Protein AF-A0A4U0W0D1-F1 (afdb_monomer)

InterPro domains:
  IPR000640 Elongation factor EFG, domain V-like [PF00679] (189-229)
  IPR000640 Elongation factor EFG, domain V-like [SM00838] (107-232)
  IPR035647 EF-G domain III/V-like [SSF54980] (189-230)
  IPR035649 EFG, domain V [cd03713] (110-230)

pLDDT: mean 79.55, std 16.15, range [37.47, 96.56]

Structure (mmCIF, N/CA/C/O backbone):
data_AF-A0A4U0W0D1-F1
#
_entry.id   AF-A0A4U0W0D1-F1
#
loop_
_atom_site.group_PDB
_atom_site.id
_atom_site.type_symbol
_atom_site.label_atom_id
_atom_site.label_alt_id
_atom_site.label_comp_id
_atom_site.label_asym_id
_atom_site.label_entity_id
_atom_site.label_seq_id
_atom_site.pdbx_PDB_ins_code
_atom_site.Cartn_x
_atom_site.Cartn_y
_atom_site.Cartn_z
_atom_site.occupancy
_atom_site.B_iso_or_equiv
_atom_site.auth_seq_id
_atom_site.auth_comp_id
_atom_site.auth_asym_id
_atom_site.auth_atom_id
_atom_site.pdbx_PDB_model_num
ATOM 1 N N . MET A 1 1 ? 12.055 -11.686 -11.853 1.00 77.81 1 MET A N 1
ATOM 2 C CA . MET A 1 1 ? 12.403 -10.806 -10.719 1.00 77.81 1 MET A CA 1
ATOM 3 C C . MET A 1 1 ? 11.128 -10.391 -9.998 1.00 77.81 1 MET A C 1
ATOM 5 O O . MET A 1 1 ? 10.131 -10.130 -10.665 1.00 77.81 1 MET A O 1
ATOM 9 N N . ILE A 1 2 ? 11.139 -10.389 -8.664 1.00 79.00 2 ILE A N 1
ATOM 10 C CA . ILE A 1 2 ? 10.037 -9.850 -7.851 1.00 79.00 2 ILE A CA 1
ATOM 11 C C . ILE A 1 2 ? 10.353 -8.372 -7.602 1.00 79.00 2 ILE A C 1
ATOM 13 O O . ILE A 1 2 ? 11.475 -8.039 -7.224 1.00 79.00 2 ILE A O 1
ATOM 17 N N . LEU A 1 3 ? 9.395 -7.505 -7.898 1.00 78.12 3 LEU A N 1
ATOM 18 C CA . LEU A 1 3 ? 9.445 -6.061 -7.684 1.00 78.12 3 LEU A CA 1
ATOM 19 C C . LEU A 1 3 ? 8.676 -5.707 -6.395 1.00 78.12 3 LEU A C 1
ATOM 21 O O . LEU A 1 3 ?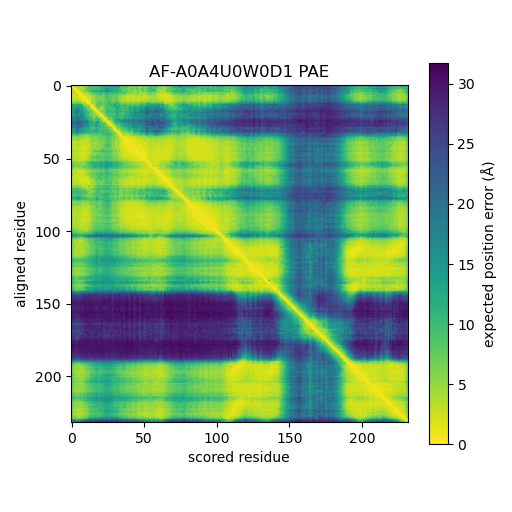 8.102 -6.585 -5.749 1.00 78.12 3 LEU A O 1
ATOM 25 N N . SER A 1 4 ? 8.661 -4.426 -6.011 1.00 81.25 4 SER A N 1
ATOM 26 C CA . SER A 1 4 ? 7.812 -3.956 -4.907 1.00 81.25 4 SER A CA 1
ATOM 27 C C . SER A 1 4 ? 6.328 -4.234 -5.180 1.00 81.25 4 SER A C 1
ATOM 29 O O . SER A 1 4 ? 5.931 -4.447 -6.329 1.00 81.25 4 SER A O 1
ATOM 31 N N . ASP A 1 5 ? 5.506 -4.226 -4.128 1.00 81.19 5 ASP A N 1
ATOM 32 C CA . ASP A 1 5 ? 4.036 -4.245 -4.243 1.00 81.19 5 ASP A CA 1
ATOM 33 C C . ASP A 1 5 ? 3.493 -5.487 -4.974 1.00 81.19 5 ASP A C 1
ATOM 35 O O . ASP A 1 5 ? 2.558 -5.436 -5.773 1.00 81.19 5 ASP A O 1
ATOM 39 N N . SER A 1 6 ? 4.140 -6.633 -4.728 1.00 83.88 6 SER A N 1
ATOM 40 C CA . SER A 1 6 ? 3.828 -7.931 -5.348 1.00 83.88 6 SER A CA 1
ATOM 41 C C . SER A 1 6 ? 3.883 -7.937 -6.881 1.00 83.88 6 SER A C 1
ATOM 43 O O . SER A 1 6 ? 3.308 -8.815 -7.525 1.00 83.88 6 SER A O 1
ATOM 45 N N . ASN A 1 7 ? 4.588 -6.981 -7.487 1.00 87.75 7 ASN A N 1
ATOM 46 C CA . ASN A 1 7 ? 4.766 -6.929 -8.930 1.00 87.75 7 ASN A CA 1
ATOM 47 C C . ASN A 1 7 ? 5.816 -7.959 -9.385 1.00 87.75 7 ASN A C 1
ATOM 49 O O . ASN A 1 7 ? 6.798 -8.244 -8.692 1.00 87.75 7 ASN A O 1
ATOM 53 N N . ARG A 1 8 ? 5.640 -8.521 -10.581 1.00 90.25 8 ARG A N 1
ATOM 54 C CA . ARG A 1 8 ? 6.553 -9.508 -11.169 1.00 90.25 8 ARG A CA 1
ATOM 55 C C . ARG A 1 8 ? 7.036 -9.032 -12.530 1.00 90.25 8 ARG A C 1
ATOM 57 O O . ARG A 1 8 ? 6.236 -8.762 -13.416 1.00 90.25 8 ARG A O 1
ATOM 64 N N . LEU A 1 9 ? 8.354 -9.013 -12.705 1.00 89.00 9 LEU A N 1
ATOM 65 C CA . LEU A 1 9 ? 9.003 -8.743 -13.984 1.00 89.00 9 LEU A CA 1
ATOM 66 C C . LEU A 1 9 ? 9.657 -10.016 -14.513 1.00 89.00 9 LEU A C 1
ATOM 68 O O . LEU A 1 9 ? 10.514 -10.608 -13.845 1.00 89.00 9 LEU A O 1
ATOM 72 N N . THR A 1 10 ? 9.280 -10.424 -15.716 1.00 88.56 10 THR A N 1
ATOM 73 C CA . THR A 1 10 ? 9.987 -11.445 -16.487 1.00 88.56 10 THR A CA 1
ATOM 74 C C . THR A 1 10 ? 10.637 -10.779 -17.693 1.00 88.56 10 THR A C 1
ATOM 76 O O . THR A 1 10 ? 10.030 -9.940 -18.358 1.00 88.56 10 THR A O 1
ATOM 79 N N . VAL A 1 11 ? 11.907 -11.098 -17.930 1.00 85.44 11 VAL A N 1
ATOM 80 C CA . VAL A 1 11 ? 12.632 -10.640 -19.115 1.00 85.44 11 VAL A CA 1
ATOM 81 C C . VAL A 1 11 ? 12.913 -11.874 -19.951 1.00 85.44 11 VAL A C 1
ATOM 83 O O . VAL A 1 11 ? 13.571 -12.800 -19.481 1.00 85.44 11 VAL A O 1
ATOM 86 N N . HIS A 1 12 ? 12.366 -11.901 -21.158 1.00 83.75 12 HIS A N 1
ATOM 87 C CA . HIS A 1 12 ? 12.581 -12.960 -22.128 1.00 83.75 12 HIS A CA 1
ATOM 88 C C . HIS A 1 12 ? 13.621 -12.493 -23.141 1.00 83.75 12 HIS A C 1
ATOM 90 O O . HIS A 1 12 ? 13.429 -11.477 -23.803 1.00 83.75 12 HIS A O 1
ATOM 96 N N . HIS A 1 13 ? 14.707 -13.251 -23.268 1.00 78.31 13 HIS A N 1
ATOM 97 C CA . HIS A 1 13 ? 15.729 -13.053 -24.291 1.00 78.31 13 HIS A CA 1
ATOM 98 C C . HIS A 1 13 ? 15.912 -14.374 -25.063 1.00 78.31 13 HIS A C 1
ATOM 100 O O . HIS A 1 13 ? 16.577 -15.285 -24.577 1.00 78.31 13 HIS A O 1
ATOM 106 N N . PRO A 1 14 ? 15.296 -14.544 -26.245 1.00 69.69 14 PRO A N 1
ATOM 107 C CA . PRO A 1 14 ? 15.344 -15.817 -26.976 1.00 69.69 14 PRO A CA 1
ATOM 108 C C . PRO A 1 14 ? 16.744 -16.175 -27.503 1.00 69.69 14 PRO A C 1
ATOM 110 O O . PRO A 1 14 ? 16.985 -17.312 -27.892 1.00 69.69 14 PRO A O 1
ATOM 113 N N . THR A 1 15 ? 17.663 -15.212 -27.520 1.00 66.50 15 THR A N 1
ATOM 114 C CA . THR A 1 15 ? 18.969 -15.298 -28.188 1.00 66.50 15 THR A CA 1
ATOM 115 C C . THR A 1 15 ? 20.163 -15.322 -27.227 1.00 66.50 15 THR A C 1
ATOM 117 O O . THR A 1 15 ? 21.283 -15.608 -27.658 1.00 66.50 15 THR A O 1
ATOM 120 N N . LEU A 1 16 ? 19.949 -15.057 -25.932 1.00 65.81 16 LEU A N 1
ATOM 121 C CA . LEU A 1 16 ? 21.003 -15.014 -24.911 1.00 65.81 16 LEU A CA 1
ATOM 122 C C . LEU A 1 16 ? 20.864 -16.171 -23.914 1.00 65.81 16 LEU A C 1
ATOM 124 O O . LEU A 1 16 ? 19.763 -16.491 -23.471 1.00 65.81 16 LEU A O 1
ATOM 128 N N . ASP A 1 17 ? 21.992 -16.756 -23.521 1.00 63.31 17 ASP A N 1
ATOM 129 C CA . ASP A 1 17 ? 22.082 -17.705 -22.410 1.00 63.31 17 ASP A CA 1
ATOM 130 C C . ASP A 1 17 ? 22.025 -16.963 -21.056 1.00 63.31 17 ASP A C 1
ATOM 132 O O . ASP A 1 17 ? 22.231 -15.751 -20.971 1.00 63.31 17 ASP A O 1
ATOM 136 N N . SER A 1 18 ? 21.802 -17.706 -19.974 1.00 62.00 18 SER A N 1
ATOM 137 C CA . SER A 1 18 ? 21.827 -17.289 -18.565 1.00 62.00 18 SER A CA 1
ATOM 138 C C . SER A 1 18 ? 23.049 -16.447 -18.148 1.00 62.00 18 SER A C 1
ATOM 140 O O . SER A 1 18 ? 22.968 -15.687 -17.184 1.00 62.00 18 SER A O 1
ATOM 142 N N . LEU A 1 19 ? 24.161 -16.543 -18.887 1.00 58.38 19 LEU A N 1
ATOM 143 C CA . LEU A 1 19 ? 25.406 -15.793 -18.675 1.00 58.38 19 LEU A CA 1
ATOM 144 C C . LEU A 1 19 ? 25.570 -14.563 -19.593 1.00 58.38 19 LEU A C 1
ATOM 146 O O . LEU A 1 19 ? 26.576 -13.864 -19.497 1.00 58.38 19 LEU A O 1
ATOM 150 N N . GLY A 1 20 ? 24.603 -14.273 -20.470 1.00 59.06 20 GLY A N 1
ATOM 151 C CA . GLY A 1 20 ? 24.658 -13.142 -21.407 1.00 59.06 20 GLY A CA 1
ATOM 152 C C . GLY A 1 20 ? 25.441 -13.417 -22.690 1.00 59.06 20 GLY A C 1
ATOM 153 O O . GLY A 1 20 ? 25.728 -12.485 -23.439 1.00 59.06 20 GLY A O 1
ATOM 154 N N . ASN A 1 21 ? 25.773 -14.680 -22.957 1.00 62.88 21 ASN A N 1
ATOM 155 C CA . ASN A 1 21 ? 26.418 -15.097 -24.197 1.00 62.88 21 ASN A CA 1
ATOM 156 C C . ASN A 1 21 ? 25.371 -15.418 -25.266 1.00 62.88 21 ASN A C 1
ATOM 158 O O . ASN A 1 21 ? 24.309 -15.959 -24.960 1.00 62.88 21 ASN A O 1
ATOM 162 N N . ALA A 1 22 ? 25.688 -15.110 -26.521 1.00 61.62 22 ALA A N 1
ATOM 163 C CA . ALA A 1 22 ? 24.870 -15.494 -27.661 1.00 61.62 22 ALA A CA 1
ATOM 164 C C . ALA A 1 22 ? 24.784 -17.027 -27.763 1.00 61.62 22 ALA A C 1
ATOM 166 O O . ALA A 1 22 ? 25.810 -17.709 -27.775 1.00 61.62 22 ALA A O 1
ATOM 167 N N . MET A 1 23 ? 23.568 -17.570 -27.848 1.00 56.97 23 MET A N 1
ATOM 168 C CA . MET A 1 23 ? 23.349 -19.019 -27.985 1.00 56.97 23 MET A CA 1
ATOM 169 C C . 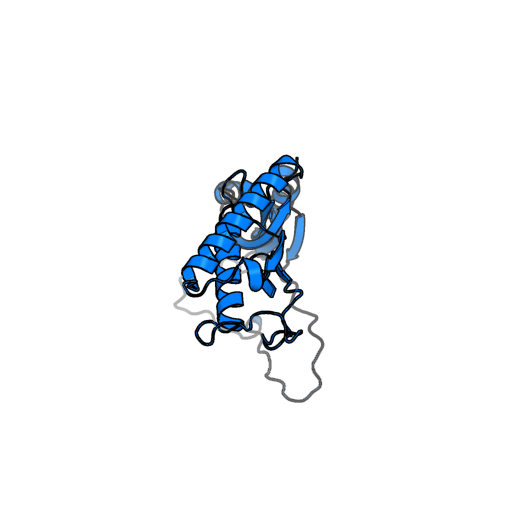MET A 1 23 ? 23.682 -19.540 -29.391 1.00 56.97 23 MET A C 1
ATOM 171 O O . MET A 1 23 ? 23.828 -20.744 -29.582 1.00 56.97 23 MET A O 1
ATOM 175 N N . SER A 1 24 ? 23.793 -18.651 -30.384 1.00 56.16 24 SER A N 1
ATOM 176 C CA . SER A 1 24 ? 24.152 -18.978 -31.767 1.00 56.16 24 SER A CA 1
ATOM 177 C C . SER A 1 24 ? 25.313 -18.101 -32.261 1.00 56.16 24 SER A C 1
ATOM 179 O O . SER A 1 24 ? 25.354 -16.910 -31.951 1.00 56.16 24 SER A O 1
ATOM 181 N N . PRO A 1 25 ? 26.250 -18.649 -33.057 1.00 57.34 25 PRO A N 1
ATOM 182 C CA . PRO A 1 25 ? 27.424 -17.918 -33.545 1.00 57.34 25 PRO A CA 1
ATOM 183 C C . PRO A 1 25 ? 27.098 -16.811 -34.566 1.00 57.34 25 PRO A C 1
ATOM 185 O O . PRO A 1 25 ? 27.960 -15.989 -34.857 1.00 57.34 25 PRO A O 1
ATOM 188 N N . GLU A 1 26 ? 25.871 -16.773 -35.097 1.00 53.44 26 GLU A N 1
ATOM 189 C CA . GLU A 1 26 ? 25.405 -15.769 -36.070 1.00 53.44 26 GLU A CA 1
ATOM 190 C C . GLU A 1 26 ? 24.740 -14.542 -35.423 1.00 53.44 26 GLU A C 1
ATOM 192 O O . GLU A 1 26 ? 24.464 -13.553 -36.099 1.00 53.44 26 GLU A O 1
ATOM 197 N N . THR A 1 27 ? 24.486 -14.578 -34.112 1.00 58.53 27 THR A N 1
ATOM 198 C CA . THR A 1 27 ? 23.856 -13.464 -33.387 1.00 58.53 27 THR A CA 1
ATOM 199 C C . THR A 1 27 ? 24.909 -12.556 -32.751 1.00 58.53 27 THR A C 1
ATOM 201 O O . THR A 1 27 ? 25.866 -13.066 -32.160 1.00 58.53 27 THR A O 1
ATOM 204 N N . PRO A 1 28 ? 24.759 -11.220 -32.838 1.00 58.72 28 PRO A N 1
ATOM 205 C CA . PRO A 1 28 ? 25.740 -10.292 -32.295 1.00 58.72 28 PRO A CA 1
ATOM 206 C C . PRO A 1 28 ? 25.860 -10.479 -30.781 1.00 58.72 28 PRO A C 1
ATOM 208 O O . PRO A 1 28 ? 24.884 -10.372 -30.038 1.00 58.72 28 PRO A O 1
ATOM 211 N N . SER A 1 29 ? 27.076 -10.765 -30.318 1.00 59.94 29 SER A N 1
ATOM 212 C CA . SER A 1 29 ? 27.401 -10.770 -28.895 1.00 59.94 29 SER A CA 1
ATOM 213 C C . SER A 1 29 ? 27.172 -9.380 -28.303 1.00 59.94 29 SER A C 1
ATOM 215 O O . SER A 1 29 ? 27.474 -8.379 -28.958 1.00 59.94 29 SER A O 1
ATOM 217 N N . LEU A 1 30 ? 26.708 -9.317 -27.051 1.00 62.53 30 LEU A N 1
ATOM 218 C CA . LEU A 1 30 ? 26.605 -8.058 -26.316 1.00 62.53 30 LEU A CA 1
ATOM 219 C C . LEU A 1 30 ? 27.934 -7.279 -26.395 1.00 62.53 30 LEU A C 1
ATOM 221 O O . LEU A 1 30 ? 29.004 -7.879 -26.237 1.00 62.53 30 LEU A O 1
ATOM 225 N N . PRO A 1 31 ? 27.903 -5.957 -26.642 1.00 65.06 31 PRO A N 1
ATOM 226 C CA . PRO A 1 31 ? 29.120 -5.160 -26.658 1.00 65.06 31 PRO A CA 1
ATOM 227 C C . PRO A 1 31 ? 29.802 -5.220 -25.285 1.00 65.06 31 PRO A C 1
ATOM 229 O O . PRO A 1 31 ? 29.140 -5.194 -24.250 1.00 65.06 31 PRO A O 1
ATOM 232 N N . GLN A 1 32 ? 31.140 -5.260 -25.261 1.00 63.81 32 GLN A N 1
ATOM 233 C CA . GLN A 1 32 ? 31.933 -5.408 -24.025 1.00 63.81 32 GLN A CA 1
ATOM 234 C C . GLN A 1 32 ? 31.667 -4.306 -22.980 1.00 63.81 32 GLN A C 1
ATOM 236 O O . GLN A 1 32 ? 31.956 -4.479 -21.798 1.00 63.81 32 GLN A O 1
ATOM 241 N N . THR A 1 33 ? 31.101 -3.176 -23.408 1.00 65.62 33 THR A N 1
ATOM 242 C CA . THR A 1 33 ? 30.708 -2.046 -22.559 1.00 65.62 33 THR A CA 1
ATOM 243 C C . THR A 1 33 ? 29.415 -2.285 -21.779 1.00 65.62 33 THR A C 1
ATOM 245 O O . THR A 1 33 ? 29.164 -1.583 -20.800 1.00 65.62 33 THR A O 1
ATOM 248 N N . LEU A 1 34 ? 28.581 -3.245 -22.190 1.00 72.69 34 LEU A N 1
ATOM 249 C CA . LEU A 1 34 ? 27.207 -3.377 -21.721 1.00 72.69 34 LEU A CA 1
ATOM 250 C C . LEU A 1 34 ? 26.919 -4.831 -21.326 1.00 72.69 34 LEU A C 1
ATOM 252 O O . LEU A 1 34 ? 26.483 -5.663 -22.115 1.00 72.69 34 LEU A O 1
ATOM 256 N N . GLN A 1 35 ? 27.207 -5.130 -20.061 1.00 79.62 35 GLN A N 1
ATOM 257 C CA . GLN A 1 35 ? 27.025 -6.459 -19.480 1.00 79.62 35 GLN A CA 1
ATOM 258 C C . GLN A 1 35 ? 25.543 -6.754 -19.197 1.00 79.62 35 GLN A C 1
ATOM 260 O O . GLN A 1 35 ? 24.775 -5.853 -18.844 1.00 79.62 35 GLN A O 1
ATOM 265 N N . LEU A 1 36 ? 25.153 -8.033 -19.253 1.00 79.12 36 LEU A N 1
ATOM 266 C CA . LEU A 1 36 ? 23.782 -8.482 -18.970 1.00 79.12 36 LEU A CA 1
ATOM 267 C C . LEU A 1 36 ? 23.223 -7.977 -17.619 1.00 79.12 36 LEU A C 1
ATOM 269 O O . LEU A 1 36 ? 22.087 -7.501 -17.598 1.00 79.12 36 LEU A O 1
ATOM 273 N N . PRO A 1 37 ? 23.976 -7.974 -16.500 1.00 83.94 37 PRO A N 1
ATOM 274 C CA . PRO A 1 37 ? 23.459 -7.459 -15.231 1.00 83.94 37 PRO A CA 1
ATOM 275 C C . PRO A 1 37 ? 23.091 -5.971 -15.289 1.00 83.94 37 PRO A C 1
ATOM 277 O O . PRO A 1 37 ? 22.108 -5.552 -14.680 1.00 83.94 37 PRO A O 1
ATOM 280 N N . ALA A 1 38 ? 23.843 -5.175 -16.057 1.00 86.50 38 ALA A N 1
ATOM 281 C CA . ALA A 1 38 ? 23.572 -3.752 -16.232 1.00 86.50 38 ALA A CA 1
ATOM 282 C C . ALA A 1 38 ? 22.309 -3.514 -17.077 1.00 86.50 38 ALA A C 1
ATOM 284 O O . ALA A 1 38 ? 21.535 -2.606 -16.771 1.00 86.50 38 ALA A O 1
ATOM 285 N N . ILE A 1 39 ? 22.064 -4.357 -18.090 1.00 86.94 39 ILE A N 1
ATOM 286 C CA . ILE A 1 39 ? 20.810 -4.360 -18.860 1.00 86.94 39 ILE A CA 1
ATOM 287 C C . ILE A 1 39 ? 19.632 -4.654 -17.944 1.00 86.94 39 ILE A C 1
ATOM 289 O O . ILE A 1 39 ? 18.675 -3.884 -17.901 1.00 86.94 39 ILE A O 1
ATOM 293 N N . LEU A 1 40 ? 19.704 -5.7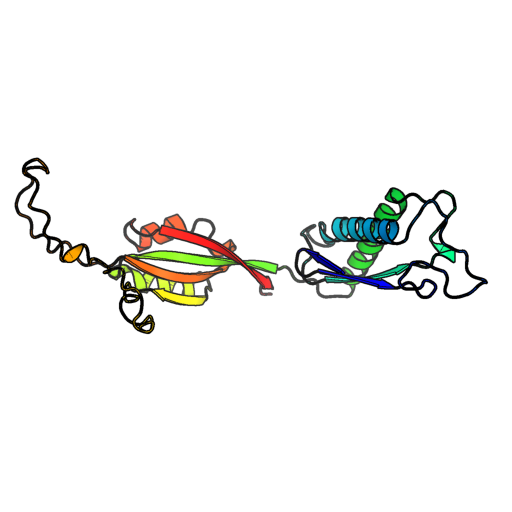57 -17.200 1.00 88.00 40 LEU A N 1
ATOM 294 C CA . LEU A 1 40 ? 18.605 -6.193 -16.347 1.00 88.00 40 LEU A CA 1
ATOM 295 C C . LEU A 1 40 ? 18.280 -5.140 -15.284 1.00 88.00 40 LEU A C 1
ATOM 297 O O . LEU A 1 40 ? 17.110 -4.815 -15.101 1.00 88.00 40 LEU A O 1
ATOM 301 N N . ALA A 1 41 ? 19.296 -4.540 -14.657 1.00 90.25 41 ALA A N 1
ATOM 302 C CA . ALA A 1 41 ? 19.105 -3.446 -13.707 1.00 90.25 41 ALA A CA 1
ATOM 303 C C . ALA A 1 41 ? 18.475 -2.202 -14.362 1.00 90.25 41 ALA A C 1
ATOM 305 O O . ALA A 1 41 ? 17.583 -1.578 -13.785 1.00 90.25 41 ALA A O 1
ATOM 306 N N . ALA A 1 42 ? 18.893 -1.84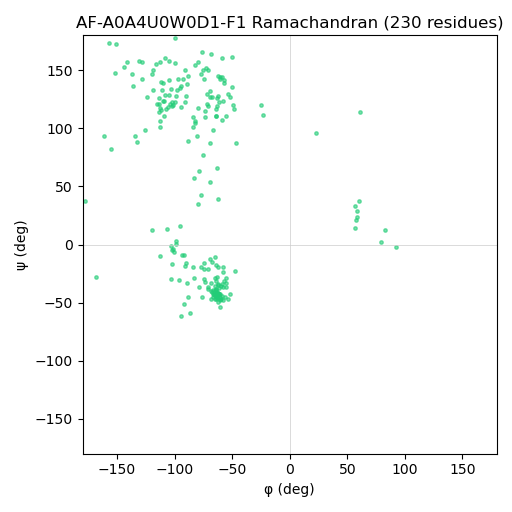5 -15.581 1.00 91.19 42 ALA A N 1
ATOM 307 C CA . ALA A 1 42 ? 18.306 -0.731 -16.323 1.00 91.19 42 ALA A CA 1
ATOM 308 C C . ALA A 1 42 ? 16.828 -0.980 -16.667 1.00 91.19 42 ALA A C 1
ATOM 310 O O . ALA A 1 42 ? 15.992 -0.112 -16.409 1.00 91.19 42 ALA A O 1
ATOM 311 N N . LEU A 1 43 ? 16.493 -2.169 -17.180 1.00 90.88 43 LEU A N 1
ATOM 312 C CA . LEU A 1 43 ? 15.115 -2.576 -17.476 1.00 90.88 43 LEU A CA 1
ATOM 313 C C . LEU A 1 43 ? 14.254 -2.609 -16.209 1.00 90.88 43 LEU A C 1
ATOM 315 O O . LEU A 1 43 ? 13.127 -2.117 -16.217 1.00 90.88 43 LEU A O 1
ATOM 319 N N . GLN A 1 44 ? 14.797 -3.134 -15.108 1.00 91.94 44 GLN A N 1
ATOM 320 C CA . GLN A 1 44 ? 14.128 -3.176 -13.810 1.00 91.94 44 GLN A CA 1
ATOM 321 C C . GLN A 1 44 ? 13.778 -1.766 -13.317 1.00 91.94 44 GLN A C 1
ATOM 323 O O . GLN A 1 44 ? 12.638 -1.518 -12.925 1.00 91.94 44 GLN A O 1
ATOM 328 N N . ASN A 1 45 ? 14.729 -0.832 -13.384 1.00 93.19 45 ASN A N 1
ATOM 329 C CA . ASN A 1 45 ? 14.514 0.558 -12.980 1.00 93.19 45 ASN A CA 1
ATOM 330 C C . ASN A 1 45 ? 13.487 1.265 -13.878 1.00 93.19 45 ASN A C 1
ATOM 332 O O . ASN A 1 45 ? 12.642 2.009 -13.378 1.00 93.19 45 ASN A O 1
ATOM 336 N N . GLY A 1 46 ? 13.523 1.005 -15.189 1.00 92.69 46 GLY A N 1
ATOM 337 C CA . GLY A 1 46 ? 12.542 1.526 -16.142 1.00 92.69 46 GLY A CA 1
ATOM 338 C C . GLY A 1 46 ? 11.125 1.016 -15.867 1.00 92.69 46 GLY A C 1
ATOM 339 O O . GLY A 1 46 ? 10.180 1.807 -15.810 1.00 92.69 46 GLY A O 1
ATOM 340 N N . ALA A 1 47 ? 10.982 -0.289 -15.620 1.00 92.19 47 ALA A N 1
ATOM 341 C CA . ALA A 1 47 ? 9.709 -0.915 -15.272 1.00 92.19 47 ALA A CA 1
ATOM 342 C C . ALA A 1 47 ? 9.154 -0.392 -13.937 1.00 92.19 47 ALA A C 1
ATOM 344 O O . ALA A 1 47 ? 7.979 -0.036 -13.865 1.00 92.19 47 ALA A O 1
ATOM 345 N N . LEU A 1 48 ? 9.993 -0.257 -12.903 1.00 92.38 48 LEU A N 1
ATOM 346 C CA . LEU A 1 48 ? 9.594 0.308 -11.608 1.00 92.38 48 LEU A CA 1
ATOM 347 C C . LEU A 1 48 ? 9.103 1.755 -11.768 1.00 92.38 48 LEU A C 1
ATOM 349 O O . LEU A 1 48 ? 8.034 2.112 -11.274 1.00 92.38 48 LEU A O 1
ATOM 353 N N . ALA A 1 49 ? 9.824 2.577 -12.537 1.00 92.06 49 ALA A N 1
ATOM 354 C CA . ALA A 1 49 ? 9.427 3.957 -12.811 1.00 92.06 49 ALA A CA 1
ATOM 355 C C . ALA A 1 49 ? 8.095 4.072 -13.577 1.00 92.06 49 ALA A C 1
ATOM 357 O O . ALA A 1 49 ? 7.399 5.084 -13.446 1.00 92.06 49 ALA A O 1
ATOM 358 N N . ALA A 1 50 ? 7.741 3.070 -14.386 1.00 92.00 50 ALA A N 1
ATOM 359 C CA . ALA A 1 50 ? 6.438 2.992 -15.039 1.00 92.00 50 ALA A CA 1
ATOM 360 C C . ALA A 1 50 ? 5.336 2.559 -14.059 1.00 92.00 50 ALA A C 1
ATOM 362 O O . ALA A 1 50 ? 4.290 3.199 -14.007 1.00 92.00 50 ALA A O 1
ATOM 363 N N . LEU A 1 51 ? 5.591 1.537 -13.238 1.00 91.38 51 LEU A N 1
ATOM 364 C CA . LEU A 1 51 ? 4.640 1.011 -12.251 1.00 91.38 51 LEU A CA 1
ATOM 365 C C . LEU A 1 51 ? 4.292 2.003 -11.139 1.00 91.38 51 LEU A C 1
ATOM 367 O O . LEU A 1 51 ? 3.176 1.979 -10.628 1.00 91.38 51 LEU A O 1
ATOM 371 N N . ALA A 1 52 ? 5.207 2.915 -10.807 1.00 91.69 52 ALA A N 1
ATOM 372 C CA . ALA A 1 52 ? 4.957 3.976 -9.835 1.00 91.69 52 ALA A CA 1
ATOM 373 C C . ALA A 1 52 ? 3.836 4.949 -10.258 1.00 91.69 52 ALA A C 1
ATOM 375 O O . ALA A 1 52 ? 3.313 5.671 -9.413 1.00 91.69 52 ALA A O 1
ATOM 376 N N . ARG A 1 53 ? 3.483 5.010 -11.553 1.00 89.31 53 ARG A N 1
ATOM 377 C CA . ARG A 1 53 ? 2.437 5.896 -12.090 1.00 89.31 53 ARG A CA 1
ATOM 378 C C . ARG A 1 53 ? 1.522 5.138 -13.051 1.00 89.31 53 ARG A C 1
ATOM 380 O O . ARG A 1 53 ? 1.790 5.078 -14.250 1.00 89.31 53 ARG A O 1
ATOM 387 N N . GLY A 1 54 ? 0.421 4.607 -12.526 1.00 86.06 54 GLY A N 1
ATOM 388 C CA . GLY A 1 54 ? -0.593 3.891 -13.299 1.00 86.06 54 GLY A CA 1
ATOM 389 C C . GLY A 1 54 ? -1.404 4.775 -14.269 1.00 86.06 54 GLY A C 1
ATOM 390 O O . GLY A 1 54 ? -1.432 5.999 -14.130 1.00 86.06 54 GLY A O 1
ATOM 391 N N . PRO A 1 55 ? -2.108 4.171 -15.246 1.00 84.44 55 PRO A N 1
ATOM 392 C CA . PRO A 1 55 ? -2.725 4.884 -16.371 1.00 84.44 55 PRO A CA 1
ATOM 393 C C . PRO A 1 55 ? -3.996 5.686 -16.035 1.00 84.44 55 PRO A C 1
ATOM 395 O O . PRO A 1 55 ? -4.255 6.687 -16.697 1.00 84.44 55 PRO A O 1
ATOM 398 N N . ARG A 1 56 ? -4.793 5.276 -15.034 1.00 81.00 56 ARG A N 1
ATOM 399 C CA . ARG A 1 56 ? -6.082 5.929 -14.708 1.00 81.00 56 ARG A CA 1
ATOM 400 C C . ARG A 1 56 ? -5.939 7.119 -13.760 1.00 81.00 56 ARG A C 1
ATOM 402 O O . ARG A 1 56 ? -6.308 8.235 -14.099 1.00 81.00 56 ARG A O 1
ATOM 409 N N . HIS A 1 57 ? -5.389 6.869 -12.573 1.00 83.75 57 HIS A N 1
ATOM 410 C CA . HIS A 1 57 ? -5.314 7.853 -11.485 1.00 83.75 57 HIS A CA 1
ATOM 411 C C . HIS A 1 57 ? -3.883 8.174 -11.061 1.00 83.75 57 HIS A C 1
ATOM 413 O O . HIS A 1 57 ? -3.668 8.774 -10.012 1.00 83.75 57 HIS A O 1
ATOM 419 N N . THR A 1 58 ? -2.881 7.763 -11.847 1.00 89.00 58 THR A N 1
ATOM 420 C CA . THR A 1 58 ? -1.454 7.920 -11.513 1.00 89.00 58 THR A CA 1
ATOM 421 C C . THR A 1 58 ? -1.032 7.293 -10.181 1.00 89.00 58 THR A C 1
ATOM 423 O O . THR A 1 58 ? 0.071 7.553 -9.710 1.00 89.00 58 THR A O 1
ATOM 426 N N . TYR A 1 59 ? -1.872 6.432 -9.601 1.00 91.31 59 TYR A N 1
ATOM 427 C CA . TYR A 1 59 ? -1.520 5.646 -8.427 1.00 91.31 59 TYR A CA 1
ATOM 428 C C . TYR A 1 59 ? -0.532 4.531 -8.781 1.00 91.31 59 TYR A C 1
ATOM 430 O O . TYR A 1 59 ? -0.540 4.056 -9.923 1.00 91.31 59 TYR A O 1
ATOM 438 N N . PRO A 1 60 ? 0.310 4.110 -7.823 1.00 91.88 60 PRO A N 1
ATOM 439 C CA . PRO A 1 60 ? 1.164 2.945 -7.994 1.00 91.88 60 PRO A CA 1
ATOM 440 C C . PRO A 1 60 ? 0.339 1.699 -8.325 1.00 91.88 60 PRO A C 1
ATOM 442 O O . PRO A 1 60 ? -0.753 1.504 -7.790 1.00 91.88 60 PRO A O 1
ATOM 445 N N . LEU A 1 61 ? 0.863 0.862 -9.214 1.00 90.62 61 LEU A N 1
ATOM 446 C CA . LEU A 1 61 ? 0.245 -0.408 -9.576 1.00 90.62 61 LEU A CA 1
ATOM 447 C C . LEU A 1 61 ? 0.731 -1.529 -8.652 1.00 90.62 61 LEU A C 1
ATOM 449 O O . LEU A 1 61 ? 1.922 -1.628 -8.354 1.00 90.62 61 LEU A O 1
ATOM 453 N N . HIS A 1 62 ? -0.197 -2.387 -8.239 1.00 90.12 62 HIS A N 1
ATOM 454 C CA . HIS A 1 62 ? 0.051 -3.543 -7.379 1.00 90.12 62 HIS A CA 1
ATOM 455 C C . HIS A 1 62 ? -0.329 -4.832 -8.123 1.00 90.12 62 HIS A C 1
ATOM 457 O O . HIS A 1 62 ? -1.236 -4.824 -8.956 1.00 90.12 62 HIS A O 1
ATOM 463 N N . SER A 1 63 ? 0.340 -5.947 -7.811 1.00 88.50 63 SER A N 1
ATOM 464 C CA . SER A 1 63 ? 0.043 -7.286 -8.361 1.00 88.50 63 SER A CA 1
ATOM 465 C C . SER A 1 63 ? 0.082 -7.379 -9.893 1.00 88.50 63 SER A C 1
ATOM 467 O O . SER A 1 63 ? -0.665 -8.148 -10.497 1.00 88.50 63 SER A O 1
ATOM 469 N N . THR A 1 64 ? 0.951 -6.614 -10.550 1.00 88.44 64 THR A N 1
ATOM 470 C CA . THR A 1 64 ? 1.088 -6.648 -12.012 1.00 88.44 64 THR A CA 1
ATOM 471 C C . THR A 1 64 ? 2.168 -7.622 -12.465 1.00 88.44 64 THR A C 1
ATOM 473 O O . THR A 1 64 ? 3.233 -7.735 -11.852 1.00 88.44 64 THR A O 1
ATOM 476 N N . GLN A 1 65 ? 1.907 -8.315 -13.574 1.00 90.50 65 GLN A N 1
ATOM 477 C CA . GLN A 1 65 ? 2.897 -9.136 -14.260 1.00 90.50 65 GLN A CA 1
ATOM 478 C C . GLN A 1 65 ? 3.323 -8.448 -15.557 1.00 90.50 65 GLN A C 1
ATOM 480 O O . GLN A 1 65 ? 2.517 -8.262 -16.465 1.00 90.50 65 GLN A O 1
ATOM 485 N N . ILE A 1 66 ? 4.601 -8.087 -15.644 1.00 90.19 66 ILE A N 1
ATOM 486 C CA . ILE A 1 66 ? 5.211 -7.492 -16.832 1.00 90.19 66 ILE A CA 1
ATOM 487 C C . ILE A 1 66 ? 6.131 -8.524 -17.471 1.00 90.19 66 ILE A C 1
ATOM 489 O O . ILE A 1 66 ? 7.028 -9.060 -16.814 1.00 90.19 66 ILE A O 1
ATOM 493 N N . ASN A 1 67 ? 5.948 -8.736 -18.770 1.00 91.25 67 ASN A N 1
ATOM 494 C CA . ASN A 1 67 ? 6.839 -9.542 -19.590 1.00 91.25 67 ASN A CA 1
ATOM 495 C C . ASN A 1 67 ? 7.515 -8.614 -20.608 1.00 91.25 67 ASN A C 1
ATOM 497 O O . ASN A 1 67 ? 6.841 -8.042 -21.462 1.00 91.25 67 ASN A O 1
ATOM 501 N N . ILE A 1 68 ? 8.831 -8.437 -20.493 1.00 89.06 68 ILE A N 1
ATOM 502 C CA . ILE A 1 68 ? 9.633 -7.659 -21.444 1.00 89.06 68 ILE A CA 1
ATOM 503 C C . ILE A 1 68 ? 10.397 -8.639 -22.323 1.00 89.06 68 ILE A C 1
ATOM 505 O O . ILE A 1 68 ? 11.192 -9.433 -21.825 1.00 89.06 68 ILE A O 1
ATOM 509 N N . THR A 1 69 ? 10.175 -8.577 -23.627 1.00 88.69 69 THR A N 1
ATOM 510 C CA . THR A 1 69 ? 10.995 -9.277 -24.618 1.00 88.69 69 THR A CA 1
ATOM 511 C C . THR A 1 69 ? 12.119 -8.353 -25.063 1.00 88.69 69 THR A C 1
ATOM 513 O O . THR A 1 69 ? 11.836 -7.249 -25.522 1.00 88.69 69 THR A O 1
ATOM 516 N N . LEU A 1 70 ? 13.367 -8.787 -24.905 1.00 83.56 70 LEU A N 1
ATOM 517 C CA . LEU A 1 70 ? 14.549 -8.071 -25.379 1.00 83.56 70 LEU A CA 1
ATOM 518 C C . LEU A 1 70 ? 15.205 -8.893 -26.484 1.00 83.56 70 LEU A C 1
ATOM 520 O O . LEU A 1 70 ? 15.629 -10.026 -26.229 1.00 83.56 70 LEU A O 1
ATOM 524 N N . ASP A 1 71 ? 15.331 -8.310 -27.672 1.00 81.69 71 ASP A N 1
ATOM 525 C CA . ASP A 1 71 ? 16.118 -8.881 -28.759 1.00 81.69 71 ASP A CA 1
ATOM 526 C C . ASP A 1 71 ? 17.396 -8.044 -28.983 1.00 81.69 71 ASP A C 1
ATOM 528 O O . ASP A 1 71 ? 17.335 -6.907 -29.456 1.00 81.69 71 ASP A O 1
ATOM 532 N N . PRO A 1 72 ? 18.588 -8.576 -28.652 1.00 73.25 72 PRO A N 1
ATOM 533 C CA . PRO A 1 72 ? 19.864 -7.891 -28.840 1.00 73.25 72 PRO A CA 1
ATOM 534 C C . PRO A 1 72 ? 20.126 -7.426 -30.273 1.00 73.25 72 PRO A C 1
ATOM 536 O O . PRO A 1 72 ? 20.847 -6.449 -30.455 1.00 73.25 72 PRO A O 1
ATOM 539 N N . ALA A 1 73 ? 19.575 -8.108 -31.282 1.00 70.62 73 ALA A N 1
ATOM 540 C CA . ALA A 1 73 ? 19.824 -7.770 -32.681 1.00 70.62 73 ALA A CA 1
ATOM 541 C C . ALA A 1 73 ? 19.104 -6.485 -33.121 1.00 70.62 73 ALA A C 1
ATOM 543 O O . ALA A 1 73 ? 19.619 -5.755 -33.967 1.00 70.62 73 ALA A O 1
ATOM 544 N N . THR A 1 74 ? 17.929 -6.203 -32.554 1.00 76.81 74 THR A N 1
ATOM 545 C CA . THR A 1 74 ? 17.104 -5.042 -32.919 1.00 76.81 74 THR A CA 1
ATOM 546 C C . THR A 1 74 ? 17.196 -3.907 -31.911 1.00 76.81 74 THR A C 1
ATOM 548 O O . THR A 1 74 ? 17.066 -2.745 -32.292 1.00 76.81 74 THR A O 1
ATOM 551 N N . ASP A 1 75 ? 17.429 -4.229 -30.637 1.00 74.00 75 ASP A N 1
ATOM 552 C CA . ASP A 1 75 ? 17.242 -3.282 -29.535 1.00 74.00 75 ASP A CA 1
ATOM 553 C C . ASP A 1 75 ? 18.565 -2.688 -29.024 1.00 74.00 75 ASP A C 1
ATOM 555 O O . ASP A 1 75 ? 18.569 -1.672 -28.319 1.00 74.00 75 ASP A O 1
ATOM 559 N N . ILE A 1 76 ? 19.706 -3.306 -29.356 1.00 78.81 76 ILE A N 1
ATOM 560 C CA . ILE A 1 76 ? 21.027 -2.896 -28.868 1.00 78.81 76 ILE A CA 1
ATOM 561 C C . ILE A 1 76 ? 21.862 -2.337 -30.018 1.00 78.81 76 ILE A C 1
ATOM 563 O O . ILE A 1 76 ? 22.262 -3.040 -30.940 1.00 78.81 76 ILE A O 1
ATOM 567 N N . PHE A 1 77 ? 22.191 -1.051 -29.909 1.00 79.44 77 PHE A N 1
ATOM 568 C CA . PHE A 1 77 ? 23.048 -0.335 -30.844 1.00 79.44 77 PHE A CA 1
ATOM 569 C C . PHE A 1 77 ? 24.412 -0.035 -30.199 1.00 79.44 77 PHE A C 1
ATOM 571 O O . PHE A 1 77 ? 24.517 0.022 -28.970 1.00 79.44 77 PHE A O 1
ATOM 578 N N . PRO A 1 78 ? 25.464 0.244 -30.992 1.00 73.12 78 PRO A N 1
ATOM 579 C CA . PRO A 1 78 ? 26.800 0.555 -30.468 1.00 73.12 78 PRO A CA 1
ATOM 580 C C . PRO A 1 78 ? 26.848 1.768 -29.523 1.00 73.12 78 PRO A C 1
ATOM 582 O O . PRO A 1 78 ? 27.748 1.879 -28.696 1.00 73.12 78 PRO A O 1
ATOM 585 N N . THR A 1 79 ? 25.884 2.684 -29.639 1.00 81.06 79 THR A N 1
ATOM 586 C CA . THR A 1 79 ? 25.767 3.905 -28.826 1.00 81.06 79 THR A CA 1
ATOM 587 C C . THR A 1 79 ? 24.778 3.767 -27.666 1.00 81.06 79 THR A C 1
ATOM 589 O O . THR A 1 79 ? 24.506 4.752 -26.975 1.00 81.06 79 THR A O 1
ATOM 592 N N . THR A 1 80 ? 24.183 2.588 -27.463 1.00 82.88 80 THR A N 1
ATOM 593 C CA . THR A 1 80 ? 23.171 2.381 -26.424 1.00 82.88 80 THR A CA 1
ATOM 594 C C . THR A 1 80 ? 23.797 2.507 -25.038 1.00 82.88 80 THR A C 1
ATOM 596 O O . THR A 1 80 ? 24.772 1.839 -24.703 1.00 82.88 80 THR A O 1
ATOM 599 N N . THR A 1 81 ? 23.201 3.359 -24.205 1.00 88.12 81 THR A N 1
ATOM 600 C CA . THR A 1 81 ? 23.565 3.521 -22.793 1.00 88.12 81 THR A CA 1
ATOM 601 C C . THR A 1 81 ? 22.527 2.850 -21.895 1.00 88.12 81 THR A C 1
ATOM 603 O O . THR A 1 81 ? 21.366 2.685 -22.274 1.00 88.12 81 THR A O 1
ATOM 606 N N . THR A 1 82 ? 22.907 2.510 -20.663 1.00 87.81 82 THR A N 1
ATOM 607 C CA . THR A 1 82 ? 21.979 1.957 -19.658 1.00 87.81 82 THR A CA 1
ATOM 608 C C . THR A 1 82 ? 20.816 2.909 -19.352 1.00 87.81 82 THR A C 1
ATOM 610 O O . THR A 1 82 ? 19.689 2.466 -19.136 1.00 87.81 82 THR A O 1
ATOM 613 N N . ALA A 1 83 ? 21.056 4.223 -19.395 1.00 88.62 83 ALA A N 1
ATOM 614 C CA . ALA A 1 83 ? 20.023 5.239 -19.207 1.00 88.62 83 ALA A CA 1
ATOM 615 C C . ALA A 1 83 ? 18.985 5.235 -20.341 1.00 88.62 83 ALA A C 1
ATOM 617 O O . ALA A 1 83 ? 17.786 5.310 -20.068 1.00 88.62 83 ALA A O 1
ATOM 618 N N . ALA A 1 84 ? 19.433 5.101 -21.595 1.00 90.12 84 ALA A N 1
ATOM 619 C CA . ALA A 1 84 ? 18.542 4.993 -22.748 1.00 90.12 84 ALA A CA 1
ATOM 620 C C . ALA A 1 84 ? 17.689 3.716 -22.690 1.00 90.12 84 ALA A C 1
ATOM 622 O O . ALA A 1 84 ? 16.502 3.747 -22.999 1.00 90.12 84 ALA A O 1
ATOM 623 N N . LEU A 1 85 ? 18.267 2.604 -22.227 1.00 89.31 85 LEU A N 1
ATOM 624 C CA . LEU A 1 85 ? 17.529 1.351 -22.078 1.00 89.31 85 LEU A CA 1
ATOM 625 C C . LEU A 1 85 ? 16.456 1.438 -20.980 1.00 89.31 85 LEU A C 1
ATOM 627 O O . LEU A 1 85 ? 15.329 0.984 -21.166 1.00 89.31 85 LEU A O 1
ATOM 631 N N . SER A 1 86 ? 16.781 2.077 -19.854 1.00 93.06 86 SER A N 1
ATOM 632 C CA . SER A 1 86 ? 15.827 2.324 -18.767 1.00 93.06 86 SER A CA 1
ATOM 633 C C . SER A 1 86 ? 14.654 3.208 -19.213 1.00 93.06 86 SER A C 1
ATOM 635 O O . SER A 1 86 ? 13.494 2.898 -18.926 1.00 93.06 86 SER A O 1
ATOM 637 N N . SER A 1 87 ? 14.919 4.284 -19.964 1.00 93.12 87 SER A N 1
ATOM 638 C CA . SER A 1 87 ? 13.856 5.158 -20.473 1.00 93.12 87 SER A CA 1
ATOM 639 C C . SER A 1 87 ? 12.993 4.470 -21.533 1.00 93.12 87 SER A C 1
ATOM 641 O O . SER A 1 87 ? 11.769 4.603 -21.483 1.00 93.12 87 SER A O 1
ATOM 643 N N . ALA A 1 88 ? 13.595 3.687 -22.432 1.00 91.88 88 ALA A N 1
ATOM 644 C CA . ALA A 1 88 ? 12.873 2.891 -23.420 1.00 91.88 88 ALA A CA 1
ATOM 645 C C . ALA A 1 88 ? 11.938 1.874 -22.749 1.00 91.88 88 ALA A C 1
ATOM 647 O O . ALA A 1 88 ? 10.747 1.837 -23.061 1.00 91.88 88 ALA A O 1
ATOM 648 N N . ALA A 1 89 ? 12.438 1.126 -21.759 1.00 92.69 89 ALA A N 1
ATOM 649 C CA . ALA A 1 89 ? 11.632 0.178 -20.993 1.00 92.69 89 ALA A CA 1
ATOM 650 C C . ALA A 1 89 ? 10.459 0.864 -20.290 1.00 92.69 89 ALA A C 1
ATOM 652 O O . ALA A 1 89 ? 9.326 0.393 -20.362 1.00 92.69 89 ALA A O 1
ATOM 653 N N . ARG A 1 90 ? 10.702 2.017 -19.659 1.00 94.12 90 ARG A N 1
ATOM 654 C CA . ARG A 1 90 ? 9.646 2.794 -19.005 1.00 94.12 90 ARG A CA 1
ATOM 655 C C . ARG A 1 90 ? 8.538 3.186 -19.983 1.00 94.12 90 ARG A C 1
ATOM 657 O O . ARG A 1 90 ? 7.364 3.022 -19.658 1.00 94.12 90 ARG A O 1
ATOM 664 N N . LEU A 1 91 ? 8.895 3.713 -21.154 1.00 93.69 91 LEU A N 1
ATOM 665 C CA . LEU A 1 91 ? 7.924 4.141 -22.165 1.00 93.69 91 LEU A CA 1
ATOM 666 C C . LEU A 1 91 ? 7.142 2.955 -22.737 1.00 93.69 91 LEU A C 1
ATOM 668 O O . LEU A 1 91 ? 5.922 3.042 -22.863 1.00 93.69 91 LEU A O 1
ATOM 672 N N . ALA A 1 92 ? 7.821 1.840 -23.016 1.00 92.75 92 ALA A N 1
ATOM 673 C CA . ALA A 1 92 ? 7.190 0.616 -23.499 1.00 92.75 92 ALA A CA 1
ATOM 674 C C . ALA A 1 92 ? 6.173 0.068 -22.486 1.00 92.75 92 ALA A C 1
ATOM 676 O O . ALA A 1 92 ? 5.028 -0.207 -22.841 1.00 92.75 92 ALA A O 1
ATOM 677 N N . VAL A 1 93 ? 6.555 -0.010 -21.207 1.00 93.06 93 VAL A N 1
ATOM 678 C CA . VAL A 1 93 ? 5.666 -0.464 -20.128 1.00 93.06 93 VAL A CA 1
ATOM 679 C C . VAL A 1 93 ? 4.484 0.493 -19.960 1.00 93.06 93 VAL A C 1
ATOM 681 O O . VAL A 1 93 ? 3.354 0.038 -19.833 1.00 93.06 93 VAL A O 1
ATOM 684 N N . GLN A 1 94 ? 4.693 1.813 -20.017 1.00 92.06 94 GLN A N 1
ATOM 685 C CA . GLN A 1 94 ? 3.594 2.785 -19.945 1.00 92.06 94 GLN A CA 1
ATOM 686 C C . GLN A 1 94 ? 2.609 2.656 -21.111 1.00 92.06 94 GLN A C 1
ATOM 688 O O . GLN A 1 94 ? 1.398 2.723 -20.896 1.00 92.06 94 GLN A O 1
ATOM 693 N N . ALA A 1 95 ? 3.107 2.456 -22.333 1.00 91.69 95 ALA A N 1
ATOM 694 C CA . ALA A 1 95 ? 2.263 2.236 -23.503 1.00 91.69 95 ALA A CA 1
ATOM 695 C C . ALA A 1 95 ? 1.456 0.934 -23.372 1.00 91.69 95 ALA A C 1
ATOM 697 O O . ALA A 1 95 ? 0.244 0.947 -23.591 1.00 91.69 95 ALA A O 1
ATOM 698 N N . ALA A 1 96 ? 2.099 -0.152 -22.933 1.00 91.31 96 ALA A N 1
ATOM 699 C CA . ALA A 1 96 ? 1.449 -1.438 -22.697 1.00 91.31 96 ALA A CA 1
ATOM 700 C C . ALA A 1 96 ? 0.385 -1.358 -21.591 1.00 91.31 96 ALA A C 1
ATOM 702 O O . ALA A 1 96 ? -0.732 -1.826 -21.781 1.00 91.31 96 ALA A O 1
ATOM 703 N N . LEU A 1 97 ? 0.684 -0.699 -20.467 1.00 89.88 97 LEU A N 1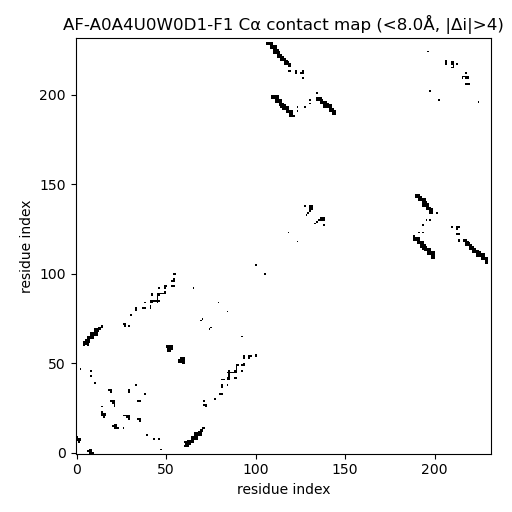
ATOM 704 C CA . LEU A 1 97 ? -0.277 -0.474 -19.383 1.00 89.88 97 LEU A CA 1
ATOM 705 C C . LEU A 1 97 ? -1.475 0.360 -19.844 1.00 89.88 97 LEU A C 1
ATOM 707 O O . LEU A 1 97 ? -2.603 0.102 -19.430 1.00 89.88 97 LEU A O 1
ATOM 711 N N . LYS A 1 98 ? -1.251 1.352 -20.712 1.00 89.19 98 LYS A N 1
ATOM 712 C CA . LYS A 1 98 ? -2.328 2.168 -21.277 1.00 89.19 98 LYS A CA 1
ATOM 713 C C . LYS A 1 98 ? -3.242 1.342 -22.186 1.00 89.19 98 LYS A C 1
ATOM 715 O O . LYS A 1 98 ? -4.455 1.436 -22.025 1.00 89.19 98 LYS A O 1
ATOM 720 N N . ALA A 1 99 ? -2.684 0.514 -23.069 1.00 89.44 99 ALA A N 1
ATOM 721 C CA . ALA A 1 99 ? -3.462 -0.402 -23.909 1.00 89.44 99 ALA A CA 1
ATOM 722 C C . ALA A 1 99 ? -4.216 -1.452 -23.068 1.00 89.44 99 ALA A C 1
ATOM 724 O O . ALA A 1 99 ? -5.413 -1.666 -23.251 1.00 89.44 99 ALA A O 1
ATOM 725 N N . ALA A 1 100 ? -3.559 -2.020 -22.055 1.00 86.88 100 ALA A N 1
ATOM 726 C CA . ALA A 1 100 ? -4.190 -2.955 -21.128 1.00 86.88 100 ALA A CA 1
ATOM 727 C C . ALA A 1 100 ? -5.337 -2.305 -20.338 1.00 86.88 100 ALA A C 1
ATOM 729 O O . ALA A 1 100 ? -6.340 -2.955 -20.075 1.00 86.88 100 ALA A O 1
ATOM 730 N N . SER A 1 101 ? -5.238 -1.016 -19.996 1.00 83.94 101 SER A N 1
ATOM 731 C CA . SER A 1 101 ? -6.306 -0.305 -19.279 1.00 83.94 101 SER A CA 1
ATOM 732 C C . SER A 1 101 ? -7.555 -0.027 -20.119 1.00 83.94 101 SER A C 1
ATOM 734 O O . SER A 1 101 ? -8.615 0.229 -19.552 1.00 83.94 101 SER A O 1
ATOM 736 N N . THR A 1 102 ? -7.440 -0.037 -21.452 1.00 84.31 102 THR A N 1
ATOM 737 C CA . THR A 1 102 ? -8.596 0.101 -22.351 1.00 84.31 102 THR A CA 1
ATOM 738 C C . THR A 1 102 ? -9.320 -1.220 -22.585 1.00 84.31 102 THR A C 1
ATOM 740 O O . THR A 1 102 ? -10.524 -1.208 -22.818 1.00 84.31 102 THR A O 1
ATOM 743 N N . GLU A 1 103 ? -8.602 -2.342 -22.516 1.00 83.00 103 GLU A N 1
ATOM 744 C CA . GLU A 1 103 ? -9.145 -3.686 -22.759 1.00 83.00 103 GLU A CA 1
ATOM 745 C C . GLU A 1 103 ? -9.552 -4.413 -21.468 1.00 83.00 103 GLU A C 1
ATOM 747 O O . GLU A 1 103 ? -10.464 -5.236 -21.481 1.00 83.00 103 GLU A O 1
ATOM 752 N N . GLY A 1 104 ? -8.867 -4.126 -20.360 1.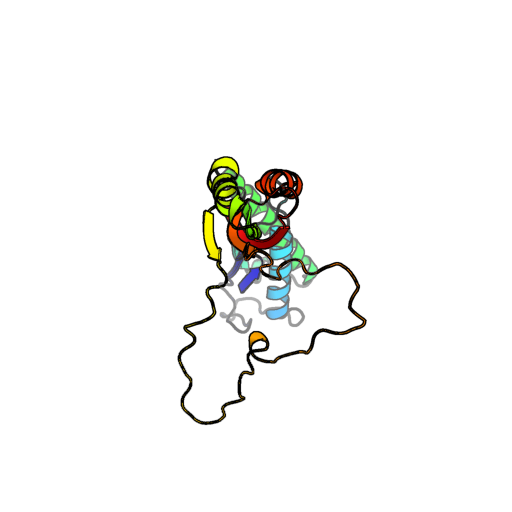00 73.06 104 GLY A N 1
ATOM 753 C CA . GLY A 1 104 ? -8.997 -4.828 -19.089 1.00 73.06 104 GLY A CA 1
ATOM 754 C C . GLY A 1 104 ? -9.598 -3.985 -17.967 1.00 73.06 104 GLY A C 1
ATOM 755 O O . GLY A 1 104 ? -9.507 -2.755 -17.945 1.00 73.06 104 GLY A O 1
ATOM 756 N N . ASP A 1 105 ? -10.171 -4.676 -16.983 1.00 73.25 105 ASP A N 1
ATOM 757 C CA . ASP A 1 105 ? -10.751 -4.060 -15.794 1.00 73.25 105 ASP A CA 1
ATOM 758 C C . ASP A 1 105 ? -9.652 -3.724 -14.771 1.00 73.25 105 ASP A C 1
ATOM 760 O O . ASP A 1 105 ? -9.195 -4.564 -13.995 1.00 73.25 105 ASP A O 1
ATOM 764 N N . THR A 1 106 ? -9.146 -2.489 -14.815 1.00 82.06 106 THR A N 1
ATOM 765 C CA . THR A 1 106 ? -8.243 -1.975 -13.775 1.00 82.06 106 THR A CA 1
ATOM 766 C C . THR A 1 106 ? -9.075 -1.434 -12.616 1.00 82.06 106 THR A C 1
ATOM 768 O O . THR A 1 106 ? -9.688 -0.366 -12.738 1.00 82.06 106 THR A O 1
ATOM 771 N N . VAL A 1 107 ? -9.040 -2.144 -11.488 1.00 87.06 107 VAL A N 1
ATOM 772 C CA . VAL A 1 107 ? -9.789 -1.823 -10.266 1.00 87.06 107 VAL A CA 1
ATOM 773 C C . VAL A 1 107 ? -8.905 -1.060 -9.275 1.00 87.06 107 VAL A C 1
ATOM 775 O O . VAL A 1 107 ? -7.708 -1.322 -9.153 1.00 87.06 107 VAL A O 1
ATOM 778 N N . LEU A 1 108 ? -9.490 -0.083 -8.577 1.00 89.56 108 LEU A N 1
ATOM 779 C CA . LEU A 1 108 ? -8.812 0.630 -7.495 1.00 89.56 108 LEU A CA 1
ATOM 780 C C . LEU A 1 108 ? -8.727 -0.252 -6.253 1.00 89.56 108 LEU A C 1
ATOM 782 O O . LEU A 1 108 ? -9.665 -0.974 -5.931 1.00 89.56 108 LEU A O 1
ATOM 786 N N . MET A 1 109 ? -7.614 -0.162 -5.535 1.00 90.19 109 MET A N 1
ATOM 787 C CA . MET A 1 109 ? -7.455 -0.836 -4.253 1.00 90.19 109 MET A CA 1
ATOM 788 C C . MET A 1 109 ? -7.438 0.190 -3.127 1.00 90.19 109 MET A C 1
ATOM 790 O O . MET A 1 109 ? -6.812 1.244 -3.254 1.00 90.19 109 MET A O 1
ATOM 794 N N . GLU A 1 110 ? -8.101 -0.123 -2.021 1.00 92.00 110 GLU A N 1
ATOM 795 C CA . GLU A 1 110 ? -8.052 0.666 -0.798 1.00 92.00 110 GLU A CA 1
ATOM 796 C C . GLU A 1 110 ? -7.186 -0.022 0.270 1.00 92.00 110 GLU A C 1
ATOM 798 O O . GLU A 1 110 ? -7.197 -1.251 0.386 1.00 92.00 110 GLU A O 1
ATOM 803 N N . PRO A 1 111 ? -6.399 0.742 1.048 1.00 93.31 111 PRO A N 1
ATOM 804 C CA . PRO A 1 111 ? -5.635 0.181 2.151 1.00 93.31 111 PRO A CA 1
ATOM 805 C C . PRO A 1 111 ? -6.567 -0.196 3.307 1.00 93.31 111 PRO A C 1
ATOM 807 O O . PRO A 1 111 ? -7.361 0.617 3.791 1.00 93.31 111 PRO A O 1
ATOM 810 N N . VAL A 1 112 ? -6.420 -1.428 3.781 1.00 94.19 112 VAL A N 1
ATOM 811 C CA . VAL A 1 112 ? -7.073 -1.959 4.975 1.00 94.19 112 VAL A CA 1
ATOM 812 C C . VAL A 1 112 ? -6.097 -1.887 6.139 1.00 94.19 112 VAL A C 1
ATOM 814 O O . VAL A 1 112 ? -4.959 -2.360 6.067 1.00 94.19 112 VAL A O 1
ATOM 817 N N . MET A 1 113 ? -6.561 -1.285 7.226 1.00 96.12 113 MET A N 1
ATOM 818 C CA . MET A 1 113 ? -5.788 -1.039 8.431 1.00 96.12 113 MET A CA 1
ATOM 819 C C . MET A 1 113 ? -6.021 -2.153 9.445 1.00 96.12 113 MET A C 1
ATOM 821 O O . MET A 1 113 ? -7.163 -2.529 9.710 1.00 96.12 113 MET A O 1
ATOM 825 N N . HIS A 1 114 ? -4.943 -2.641 10.049 1.00 96.56 114 HIS A N 1
ATOM 826 C CA . HIS A 1 114 ? -4.991 -3.423 11.273 1.00 96.56 114 HIS A CA 1
ATOM 827 C C . HIS A 1 114 ? -5.088 -2.452 12.448 1.00 96.56 114 HIS A C 1
ATOM 829 O O . HIS A 1 114 ? -4.118 -1.770 12.780 1.00 96.56 114 HIS A O 1
ATOM 835 N N . VAL A 1 115 ? -6.276 -2.338 13.028 1.00 95.62 115 VAL A N 1
ATOM 836 C CA . VAL A 1 115 ? -6.588 -1.387 14.092 1.00 95.62 115 VAL A CA 1
ATOM 837 C C . VAL A 1 115 ? -6.663 -2.129 15.414 1.00 95.62 115 VAL A C 1
ATOM 839 O O . VAL A 1 115 ? -7.407 -3.096 15.554 1.00 95.62 115 VAL A O 1
ATOM 842 N N . THR A 1 116 ? -5.939 -1.617 16.398 1.00 95.25 116 THR A N 1
ATOM 843 C CA . THR A 1 116 ? -5.995 -2.066 17.782 1.00 95.25 116 THR A CA 1
ATOM 844 C C . THR A 1 116 ? -6.584 -0.941 18.622 1.00 95.25 116 THR A C 1
ATOM 846 O O . THR A 1 116 ? -5.934 0.080 18.851 1.00 95.25 116 THR A O 1
ATOM 849 N N . ILE A 1 117 ? -7.835 -1.108 19.042 1.00 94.44 117 ILE A N 1
ATOM 850 C CA . ILE A 1 117 ? -8.606 -0.148 19.835 1.00 94.44 117 ILE A CA 1
ATOM 851 C C . ILE A 1 117 ? -8.526 -0.560 21.298 1.00 94.44 117 ILE A C 1
ATOM 853 O O . ILE A 1 117 ? -8.730 -1.721 21.626 1.00 94.44 117 ILE A O 1
ATOM 857 N N . SER A 1 118 ? -8.247 0.387 22.179 1.00 92.75 118 SER A N 1
ATOM 858 C CA . SER A 1 118 ? -8.247 0.186 23.619 1.00 92.75 118 SER A CA 1
ATOM 859 C C . SER A 1 118 ? -9.377 0.988 24.249 1.00 92.75 118 SER A C 1
ATOM 861 O O . SER A 1 118 ? -9.492 2.191 23.997 1.00 92.75 118 SER A O 1
ATOM 863 N N . THR A 1 119 ? -10.221 0.315 25.027 1.00 91.75 119 THR A N 1
ATOM 864 C CA . THR A 1 119 ? -11.423 0.890 25.633 1.00 91.75 119 THR A CA 1
ATOM 865 C C . THR A 1 119 ? -11.771 0.195 26.951 1.00 91.75 119 THR A C 1
ATOM 867 O O . THR A 1 119 ? -11.136 -0.787 27.320 1.00 91.75 119 THR A O 1
ATOM 870 N N . ASP A 1 120 ? -12.746 0.704 27.692 1.00 90.12 120 ASP A N 1
ATOM 871 C CA . ASP A 1 120 ? -13.298 0.052 28.881 1.00 90.12 120 ASP A CA 1
ATOM 872 C C . ASP A 1 120 ? -14.307 -1.051 28.521 1.00 90.12 120 ASP A C 1
ATOM 874 O O . ASP A 1 120 ? -14.918 -1.049 27.451 1.00 90.12 120 ASP A O 1
ATOM 878 N N . GLU A 1 121 ? -14.515 -1.999 29.434 1.00 87.81 121 GLU A N 1
ATOM 879 C CA . GLU A 1 121 ? -15.431 -3.128 29.227 1.00 87.81 121 GLU A CA 1
ATOM 880 C C . GLU A 1 121 ? -16.880 -2.689 28.955 1.00 87.81 121 GLU A C 1
ATOM 882 O O . GLU A 1 121 ? -17.553 -3.261 28.097 1.00 87.81 121 GLU A O 1
ATOM 887 N N . ASN A 1 122 ? -17.327 -1.604 29.592 1.00 90.31 122 ASN A N 1
ATOM 888 C CA . ASN A 1 122 ? -18.681 -1.067 29.436 1.00 90.31 122 ASN A CA 1
ATOM 889 C C . ASN A 1 122 ? -18.986 -0.571 28.014 1.00 90.31 122 ASN A C 1
ATOM 891 O O . ASN A 1 122 ? -20.134 -0.634 27.571 1.00 90.31 122 ASN A O 1
ATOM 895 N N . SER A 1 123 ? -17.980 -0.071 27.291 1.00 91.19 123 SER A N 1
ATOM 896 C CA . SER A 1 123 ? -18.135 0.432 25.919 1.00 91.19 123 SER A CA 1
ATOM 897 C C . SER A 1 123 ? -17.623 -0.542 24.855 1.00 91.19 123 SER A C 1
ATOM 899 O O . SER A 1 123 ? -17.758 -0.282 23.659 1.00 91.19 123 SER A O 1
ATOM 901 N N . LEU A 1 124 ? -17.090 -1.700 25.255 1.00 91.62 124 LEU A N 1
ATOM 902 C CA . LEU A 1 124 ? -16.569 -2.709 24.335 1.00 91.62 124 LEU A CA 1
ATOM 903 C C . LEU A 1 124 ? -17.609 -3.099 23.276 1.00 91.62 124 LEU A C 1
ATOM 905 O O . LEU A 1 124 ? -17.316 -3.116 22.081 1.00 91.62 124 LEU A O 1
ATOM 909 N N . GLY A 1 125 ? -18.847 -3.357 23.707 1.00 91.62 125 GLY A N 1
ATOM 910 C CA . GLY A 1 125 ? -19.936 -3.748 22.814 1.00 91.62 125 GLY A CA 1
ATOM 911 C C . GLY A 1 125 ? -20.316 -2.662 21.804 1.00 91.62 125 GLY A C 1
ATOM 912 O O . GLY A 1 125 ? -20.564 -2.976 20.640 1.00 91.62 125 GLY A O 1
ATOM 913 N N . SER A 1 126 ? -20.319 -1.388 22.211 1.00 93.25 126 SER A N 1
ATOM 914 C CA . SER A 1 126 ? -20.649 -0.280 21.306 1.00 93.25 126 SER A CA 1
ATOM 915 C C . SER A 1 126 ? -19.545 -0.043 20.277 1.00 93.25 126 SER A C 1
ATOM 917 O O . SER A 1 126 ? -19.853 0.176 19.107 1.00 93.25 126 SER A O 1
ATOM 919 N N . VAL A 1 127 ? -18.274 -0.174 20.671 1.00 93.94 127 VAL A N 1
ATOM 920 C CA . VAL A 1 127 ? -17.120 -0.089 19.761 1.00 93.94 127 VAL A CA 1
ATOM 921 C C . VAL A 1 127 ? -17.131 -1.236 18.748 1.00 93.94 127 VAL A C 1
ATOM 923 O O . VAL A 1 127 ? -16.989 -1.002 17.551 1.00 93.94 127 VAL A O 1
ATOM 926 N N . VAL A 1 128 ? -17.350 -2.475 19.197 1.00 94.19 128 VAL A N 1
ATOM 927 C CA . VAL A 1 128 ? -17.437 -3.650 18.311 1.00 94.19 128 VAL A CA 1
ATOM 928 C C . VAL A 1 128 ? -18.591 -3.519 17.321 1.00 94.19 128 VAL A C 1
ATOM 930 O O . VAL A 1 128 ? -18.427 -3.820 16.133 1.00 94.19 128 VAL A O 1
ATOM 933 N N . HIS A 1 129 ? -19.744 -3.045 17.797 1.00 94.00 129 HIS A N 1
ATOM 934 C CA . HIS A 1 129 ? -20.900 -2.793 16.951 1.00 94.00 129 HIS A CA 1
ATOM 935 C C . HIS A 1 129 ? -20.595 -1.726 15.897 1.00 94.00 129 HIS A C 1
ATOM 937 O O . HIS A 1 129 ? -20.817 -1.981 14.722 1.00 94.00 129 HIS A O 1
ATOM 943 N N . ASP A 1 130 ? -20.039 -0.579 16.289 1.00 94.88 130 ASP A N 1
ATOM 944 C CA . ASP A 1 130 ? -19.719 0.533 15.386 1.00 94.88 130 ASP A CA 1
ATOM 945 C C . ASP A 1 130 ? -18.705 0.138 14.297 1.00 94.88 130 ASP A C 1
ATOM 947 O O . ASP A 1 130 ? -18.913 0.429 13.118 1.00 94.88 130 ASP A O 1
ATOM 951 N N . ILE A 1 131 ? -17.656 -0.609 14.659 1.00 94.06 131 ILE A N 1
ATOM 952 C CA . ILE A 1 131 ? -16.664 -1.116 13.700 1.00 94.06 131 ILE A CA 1
ATOM 953 C C . ILE A 1 131 ? -17.298 -2.075 12.689 1.00 94.06 131 ILE A C 1
ATOM 955 O O . ILE A 1 131 ? -17.028 -1.973 11.492 1.00 94.06 131 ILE A O 1
ATOM 959 N N . SER A 1 132 ? -18.154 -2.985 13.151 1.00 92.50 132 SER A N 1
ATOM 960 C CA . SER A 1 132 ? -18.745 -4.010 12.285 1.00 92.50 132 SER A CA 1
ATOM 961 C C . SER A 1 132 ? -19.902 -3.470 11.437 1.00 92.50 132 SER A C 1
ATOM 963 O O . SER A 1 132 ? -20.061 -3.881 10.291 1.00 92.50 132 SER A O 1
ATOM 965 N N . SER A 1 133 ? -20.720 -2.559 11.981 1.00 89.88 133 SER A N 1
ATOM 966 C CA . SER A 1 133 ? -21.953 -2.085 11.340 1.00 89.88 133 SER A CA 1
ATOM 967 C C . SER A 1 133 ? -21.744 -0.836 10.490 1.00 89.88 133 SER A C 1
ATOM 969 O O . SER A 1 133 ? -22.140 -0.819 9.327 1.00 89.88 133 SER A O 1
ATOM 971 N N . ALA A 1 134 ? -21.111 0.201 11.042 1.00 87.69 134 ALA A N 1
ATOM 972 C CA . ALA A 1 134 ? -20.974 1.493 10.376 1.00 87.69 134 ALA A CA 1
ATOM 973 C C . ALA A 1 134 ? -19.716 1.568 9.507 1.00 87.69 134 ALA A C 1
ATOM 975 O O . ALA A 1 134 ? -19.721 2.239 8.479 1.00 87.69 134 ALA A O 1
ATOM 976 N N . ARG A 1 135 ? -18.638 0.889 9.918 1.00 88.75 135 ARG A N 1
ATOM 977 C CA . ARG A 1 135 ? -17.316 0.988 9.274 1.00 88.75 135 ARG A CA 1
ATOM 978 C C . ARG A 1 135 ? -16.986 -0.179 8.346 1.00 88.75 135 ARG A C 1
ATOM 980 O O . ARG A 1 135 ? -15.928 -0.172 7.723 1.00 88.75 135 ARG A O 1
ATOM 987 N N . GLY A 1 136 ? -17.860 -1.186 8.264 1.00 86.88 136 GLY A N 1
ATOM 988 C CA . GLY A 1 136 ? -17.643 -2.381 7.441 1.00 86.88 136 GLY A CA 1
ATOM 989 C C . GLY A 1 136 ? -16.372 -3.156 7.811 1.00 86.88 136 GLY A C 1
ATOM 990 O O . GLY A 1 136 ? -15.794 -3.838 6.967 1.00 86.88 136 GLY A O 1
ATOM 991 N N . GLY A 1 137 ? -15.897 -3.006 9.049 1.00 88.00 137 GLY A N 1
ATOM 992 C CA . GLY A 1 137 ? -14.694 -3.651 9.545 1.00 88.00 137 GLY A CA 1
ATOM 993 C C . GLY A 1 137 ? -14.947 -5.083 10.009 1.00 88.00 137 GLY A C 1
ATOM 994 O O . GLY A 1 137 ? -16.044 -5.444 10.426 1.00 88.00 137 GLY A O 1
ATOM 995 N N . GLN A 1 138 ? -13.904 -5.905 9.975 1.00 92.56 138 GLN A N 1
ATOM 996 C CA . GLN A 1 138 ? -13.933 -7.277 10.480 1.00 92.56 138 GLN A CA 1
ATOM 997 C C . GLN A 1 138 ? -13.173 -7.353 11.800 1.00 92.56 138 GLN A C 1
ATOM 999 O O . GLN A 1 138 ? -11.968 -7.099 11.841 1.00 92.56 138 GLN A O 1
ATOM 1004 N N . VAL A 1 139 ? -13.856 -7.722 12.881 1.00 93.38 139 VAL A N 1
ATOM 1005 C CA . VAL A 1 139 ? -13.209 -7.949 14.178 1.00 93.38 139 VAL A CA 1
ATOM 1006 C C . VAL A 1 139 ? -12.402 -9.244 14.113 1.00 93.38 139 VAL A C 1
ATOM 1008 O O . VAL A 1 139 ? -12.940 -10.308 13.820 1.00 93.38 139 VAL A O 1
ATOM 1011 N N . VAL A 1 140 ? -11.097 -9.138 14.358 1.00 92.56 140 VAL A N 1
ATOM 1012 C CA . VAL A 1 140 ? -10.149 -10.261 14.33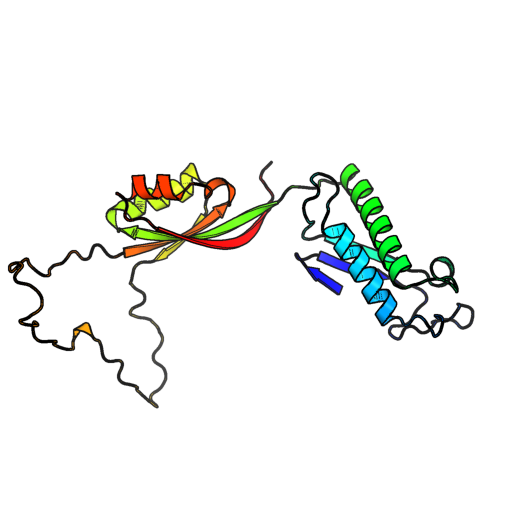9 1.00 92.56 140 VAL A CA 1
ATOM 1013 C C . VAL A 1 140 ? -10.077 -10.914 15.713 1.00 92.56 140 VAL A C 1
ATOM 1015 O O . VAL A 1 140 ? -10.083 -12.136 15.813 1.00 92.56 140 VAL A O 1
ATOM 1018 N N . SER A 1 141 ? -9.988 -10.099 16.766 1.00 90.50 141 SER A N 1
ATOM 1019 C CA . SER A 1 141 ? -9.884 -10.573 18.143 1.00 90.50 141 SER A CA 1
ATOM 1020 C C . SER A 1 141 ? -10.465 -9.558 19.122 1.00 90.50 141 SER A C 1
ATOM 1022 O O . SER A 1 141 ? -10.385 -8.346 18.905 1.00 90.50 141 SER A O 1
ATOM 1024 N N . LEU A 1 142 ? -11.028 -10.074 20.210 1.00 88.00 142 LEU A N 1
ATOM 1025 C CA . LEU A 1 142 ? -11.435 -9.318 21.386 1.00 88.00 142 LEU A CA 1
ATOM 1026 C C . LEU A 1 142 ? -10.513 -9.758 22.524 1.00 88.00 142 LEU A C 1
ATOM 1028 O O . LEU A 1 142 ? -10.665 -10.846 23.072 1.00 88.00 142 LEU A O 1
ATOM 1032 N N . GLY A 1 143 ? -9.511 -8.938 22.815 1.00 72.50 143 GLY A N 1
ATOM 1033 C CA . GLY A 1 143 ? -8.571 -9.135 23.906 1.00 72.50 143 GLY A CA 1
ATOM 1034 C C . GLY A 1 143 ? -9.184 -8.707 25.235 1.00 72.50 143 GLY A C 1
ATOM 1035 O O . GLY A 1 143 ? -9.508 -7.536 25.451 1.00 72.50 143 GLY A O 1
ATOM 1036 N N . GLY A 1 144 ? -9.320 -9.673 26.133 1.00 63.69 144 GLY A N 1
ATOM 1037 C CA . GLY A 1 144 ? -9.300 -9.448 27.568 1.00 63.69 144 GLY A CA 1
ATOM 1038 C C . GLY A 1 144 ? -7.924 -9.797 28.118 1.00 63.69 144 GLY A C 1
ATOM 1039 O O . GLY A 1 144 ? -7.240 -10.611 27.506 1.00 63.69 144 GLY A O 1
ATOM 1040 N N . ASP A 1 145 ? -7.539 -9.226 29.257 1.00 55.31 145 ASP A N 1
ATOM 1041 C CA . ASP A 1 145 ? -6.316 -9.561 30.009 1.00 55.31 145 ASP A CA 1
ATOM 1042 C C . ASP A 1 145 ? -6.275 -11.025 30.540 1.00 55.31 145 ASP A C 1
ATOM 1044 O O . ASP A 1 145 ? -5.783 -11.292 31.634 1.00 55.31 145 ASP A O 1
ATOM 1048 N N . ASP A 1 146 ? -6.751 -12.003 29.765 1.00 48.47 146 ASP A N 1
ATOM 1049 C CA . ASP A 1 146 ? -6.722 -13.437 30.077 1.00 48.47 146 ASP A CA 1
ATOM 1050 C C . ASP A 1 146 ? -5.517 -14.156 29.450 1.00 48.47 146 ASP A C 1
ATOM 1052 O O . ASP A 1 146 ? -5.448 -15.383 29.443 1.00 48.47 146 ASP A O 1
ATOM 1056 N N . ASP A 1 147 ? -4.496 -13.420 29.003 1.00 45.84 147 ASP A N 1
ATOM 1057 C CA . ASP A 1 147 ? -3.210 -14.004 28.592 1.00 45.84 147 ASP A CA 1
ATOM 1058 C C . ASP A 1 147 ? -2.317 -14.337 29.812 1.00 45.84 147 ASP A C 1
ATOM 1060 O O . ASP A 1 147 ? -1.091 -14.204 29.781 1.00 45.84 147 ASP A O 1
ATOM 1064 N N . SER A 1 148 ? -2.943 -14.761 30.920 1.00 49.44 148 SER A N 1
ATOM 1065 C CA . SER A 1 148 ? -2.257 -15.148 32.157 1.00 49.44 148 SER A CA 1
ATOM 1066 C C . SER A 1 148 ? -2.132 -16.653 32.397 1.00 49.44 148 SER A C 1
ATOM 1068 O O . SER A 1 148 ? -1.398 -17.013 33.306 1.00 49.44 148 SER A O 1
ATOM 1070 N N . ASP A 1 149 ? -2.693 -17.548 31.573 1.00 46.12 149 ASP A N 1
ATOM 1071 C CA . ASP A 1 149 ? -2.491 -18.995 31.781 1.00 46.12 149 ASP A CA 1
ATOM 1072 C C . ASP A 1 149 ? -2.654 -19.832 30.498 1.00 46.12 149 ASP A C 1
ATOM 1074 O O . ASP A 1 149 ? -3.707 -20.410 30.245 1.00 46.12 149 ASP A O 1
ATOM 1078 N N . SER A 1 150 ? -1.613 -19.925 29.657 1.00 43.19 150 SER A N 1
ATOM 1079 C CA . SER A 1 150 ? -1.376 -21.103 28.777 1.00 43.19 150 SER A CA 1
ATOM 1080 C C . SER A 1 150 ? -0.100 -21.024 27.920 1.00 43.19 150 SER A C 1
ATOM 1082 O O . SER A 1 150 ? -0.040 -21.548 26.808 1.00 43.19 150 SER A O 1
ATOM 1084 N N . ARG A 1 151 ? 1.003 -20.468 28.441 1.00 44.00 151 ARG A N 1
ATOM 1085 C CA . ARG A 1 151 ? 2.327 -20.843 27.911 1.00 44.00 151 ARG A CA 1
ATOM 1086 C C . ARG A 1 151 ? 2.770 -22.121 28.607 1.00 44.00 151 ARG A C 1
ATOM 1088 O O . ARG A 1 151 ? 3.197 -22.102 29.756 1.00 44.00 151 ARG A O 1
ATOM 1095 N N . SER A 1 152 ? 2.608 -23.228 27.884 1.00 43.25 152 SER A N 1
ATOM 1096 C CA . SER A 1 152 ? 3.187 -24.547 28.145 1.00 43.25 152 SER A CA 1
ATOM 1097 C C . SER A 1 152 ? 4.475 -24.464 28.967 1.00 43.25 152 SER A C 1
ATOM 1099 O O . SER A 1 152 ? 5.455 -23.852 28.534 1.00 43.25 152 SER A O 1
ATOM 1101 N N . SER A 1 153 ? 4.468 -25.089 30.141 1.00 45.28 153 SER A N 1
ATOM 1102 C CA . SER A 1 153 ? 5.630 -25.223 31.013 1.00 45.28 153 SER A CA 1
ATOM 1103 C C . SER A 1 153 ? 6.845 -25.730 30.215 1.00 45.28 153 SER A C 1
ATOM 1105 O O . SER A 1 153 ? 6.772 -26.828 29.660 1.00 45.28 153 SER A O 1
ATOM 1107 N N . PRO A 1 154 ? 7.969 -24.993 30.140 1.00 51.88 154 PRO A N 1
ATOM 1108 C CA . PRO A 1 154 ? 9.209 -25.548 29.615 1.00 51.88 154 PRO A CA 1
ATOM 1109 C C . PRO A 1 154 ? 9.777 -26.562 30.625 1.00 51.88 154 PRO A C 1
ATOM 1111 O O . PRO A 1 154 ? 9.560 -26.410 31.834 1.00 51.88 154 PRO A O 1
ATOM 1114 N N . PRO A 1 155 ? 10.507 -27.596 30.169 1.00 54.22 155 PRO A N 1
ATOM 1115 C CA . PRO A 1 155 ? 11.060 -28.617 31.049 1.00 54.22 155 PRO A CA 1
ATOM 1116 C C . PRO A 1 155 ? 12.068 -28.010 32.036 1.00 54.22 155 PRO A C 1
ATOM 1118 O O . PRO A 1 155 ? 12.788 -27.059 31.729 1.00 54.22 155 PRO A O 1
ATOM 1121 N N . LEU A 1 156 ? 12.075 -28.569 33.249 1.00 59.41 156 LEU A N 1
ATOM 1122 C CA . LEU A 1 156 ? 12.882 -28.160 34.399 1.00 59.41 156 LEU A CA 1
ATOM 1123 C C . LEU A 1 156 ? 14.363 -27.979 34.022 1.00 59.41 156 LEU A C 1
ATOM 1125 O O . LEU A 1 156 ? 15.036 -28.952 33.693 1.00 59.41 156 LEU A O 1
ATOM 1129 N N . GLY A 1 157 ? 14.888 -26.754 34.134 1.00 50.78 157 GLY A N 1
ATOM 1130 C CA . GLY A 1 157 ? 16.321 -26.521 33.922 1.00 50.78 157 GLY A CA 1
ATOM 1131 C C . GLY A 1 157 ? 16.876 -25.158 34.329 1.00 50.78 157 GLY A C 1
ATOM 1132 O O . GLY A 1 157 ? 18.036 -25.093 34.706 1.00 50.78 157 GLY A O 1
ATOM 1133 N N . ASN A 1 158 ? 16.088 -24.078 34.318 1.00 53.69 158 ASN A N 1
ATOM 1134 C CA . ASN A 1 158 ? 16.504 -22.795 34.901 1.00 53.69 158 ASN A CA 1
ATOM 1135 C C . ASN A 1 158 ? 15.280 -21.912 35.155 1.00 53.69 158 ASN A C 1
ATOM 1137 O O . ASN A 1 158 ? 14.784 -21.216 34.271 1.00 53.69 158 ASN A O 1
ATOM 1141 N N . ARG A 1 159 ? 14.749 -21.991 36.376 1.00 49.31 159 ARG A N 1
ATOM 1142 C CA . ARG A 1 159 ? 13.570 -21.237 36.794 1.00 49.31 159 ARG A CA 1
ATOM 1143 C C . ARG A 1 159 ? 14.041 -19.893 37.339 1.00 49.31 159 ARG A C 1
ATOM 1145 O O . ARG A 1 159 ? 14.297 -19.770 38.532 1.00 49.31 159 ARG A O 1
ATOM 1152 N N . ALA A 1 160 ? 14.170 -18.894 36.466 1.00 53.50 160 ALA A N 1
ATOM 1153 C CA . ALA A 1 160 ? 14.050 -17.516 36.922 1.00 53.50 160 ALA A CA 1
ATOM 1154 C C . ALA A 1 160 ? 12.684 -17.432 37.614 1.00 53.50 160 ALA A C 1
ATOM 1156 O O . ALA A 1 160 ? 11.655 -17.661 36.979 1.00 53.50 160 ALA A O 1
ATOM 1157 N N . LEU A 1 161 ? 12.679 -17.267 38.935 1.00 56.00 161 LEU A N 1
ATOM 1158 C CA . LEU A 1 161 ? 11.453 -17.104 39.702 1.00 56.00 161 LEU A CA 1
ATOM 1159 C C . LEU A 1 161 ? 10.754 -15.869 39.130 1.00 56.00 161 LEU A C 1
ATOM 1161 O O . LEU A 1 161 ? 11.241 -14.756 39.301 1.00 56.00 161 LEU A O 1
ATOM 1165 N N . ALA A 1 162 ? 9.667 -16.068 38.388 1.00 61.12 162 ALA A N 1
ATOM 1166 C CA . ALA A 1 162 ? 8.805 -14.980 37.967 1.00 61.12 162 ALA A CA 1
ATOM 1167 C C . ALA A 1 162 ? 8.157 -14.431 39.242 1.00 61.12 162 ALA A C 1
ATOM 1169 O O . ALA A 1 162 ? 7.258 -15.049 39.810 1.00 61.12 162 ALA A O 1
ATOM 1170 N N . ILE A 1 163 ? 8.717 -13.345 39.770 1.00 65.88 163 ILE A N 1
ATOM 1171 C CA . ILE A 1 163 ? 8.209 -12.706 40.977 1.00 65.88 163 ILE A CA 1
ATOM 1172 C C . ILE A 1 163 ? 6.924 -11.986 40.575 1.00 65.88 163 ILE A C 1
ATOM 1174 O O . ILE A 1 163 ? 6.966 -11.059 39.772 1.00 65.88 163 ILE A O 1
ATOM 1178 N N . ASP A 1 164 ? 5.794 -12.429 41.119 1.00 70.50 164 ASP A N 1
ATOM 1179 C CA . ASP A 1 164 ? 4.509 -11.759 40.939 1.00 70.50 164 ASP A CA 1
ATOM 1180 C C . ASP A 1 164 ? 4.490 -10.468 41.781 1.00 70.50 164 ASP A C 1
ATOM 1182 O O . ASP A 1 164 ? 4.449 -10.549 43.016 1.00 70.50 164 ASP A O 1
ATOM 1186 N N . PRO A 1 165 ? 4.531 -9.274 41.157 1.00 63.47 165 PRO A N 1
ATOM 1187 C CA . PRO A 1 165 ? 4.617 -8.006 41.874 1.00 63.47 165 PRO A CA 1
ATOM 1188 C C . PRO A 1 165 ? 3.380 -7.726 42.736 1.00 63.47 165 PRO A C 1
ATOM 1190 O O . PRO A 1 165 ? 3.474 -6.936 43.669 1.00 63.47 165 PRO A O 1
ATOM 1193 N N . LYS A 1 166 ? 2.245 -8.402 42.497 1.00 68.62 166 LYS A N 1
ATOM 1194 C CA . LYS A 1 166 ? 1.024 -8.259 43.311 1.00 68.62 166 LYS A CA 1
ATOM 1195 C C . LYS A 1 166 ? 1.130 -8.940 44.677 1.00 68.62 166 LYS A C 1
ATOM 1197 O O . LYS A 1 166 ? 0.383 -8.609 45.591 1.00 68.62 166 LYS A O 1
ATOM 1202 N N . ARG A 1 167 ? 2.052 -9.897 44.823 1.00 72.00 167 ARG A N 1
ATOM 1203 C CA . ARG A 1 167 ? 2.330 -10.598 46.089 1.00 72.00 167 ARG A CA 1
ATOM 1204 C C . ARG A 1 167 ? 3.459 -9.961 46.891 1.00 72.00 167 ARG A C 1
ATOM 1206 O O . ARG A 1 167 ? 3.679 -10.350 48.037 1.00 72.00 167 ARG A O 1
ATOM 1213 N N . ILE A 1 168 ? 4.175 -9.000 46.309 1.00 75.31 168 ILE A N 1
ATOM 1214 C CA . ILE A 1 168 ? 5.196 -8.235 47.015 1.00 75.31 168 ILE A CA 1
ATOM 1215 C C . ILE A 1 168 ? 4.484 -7.127 47.784 1.00 75.31 168 ILE A C 1
ATOM 1217 O O . ILE A 1 168 ? 4.025 -6.147 47.206 1.00 75.31 168 ILE A O 1
ATOM 1221 N N . TYR A 1 169 ? 4.390 -7.286 49.101 1.00 74.94 169 TYR A N 1
ATOM 1222 C CA . TYR A 1 169 ? 3.896 -6.226 49.967 1.00 74.94 169 TYR A CA 1
ATOM 1223 C C . TYR A 1 169 ? 4.848 -5.022 49.905 1.00 74.94 169 TYR A C 1
ATOM 1225 O O . TYR A 1 169 ? 5.976 -5.091 50.397 1.00 74.94 169 TYR A O 1
ATOM 1233 N N . ALA A 1 170 ? 4.391 -3.923 49.307 1.00 72.88 170 ALA A N 1
ATOM 1234 C CA . ALA A 1 170 ? 4.993 -2.610 49.476 1.00 72.88 170 ALA A CA 1
ATOM 1235 C C . ALA A 1 170 ? 4.227 -1.898 50.603 1.00 72.88 170 ALA A C 1
ATOM 1237 O O . ALA A 1 170 ? 3.014 -1.719 50.473 1.00 72.88 170 ALA A O 1
ATOM 1238 N N . PRO A 1 171 ? 4.880 -1.541 51.724 1.00 72.31 171 PRO A N 1
ATOM 1239 C CA . PRO A 1 171 ? 4.210 -0.809 52.788 1.00 72.31 171 PRO A CA 1
ATOM 1240 C C . PRO A 1 171 ? 3.660 0.516 52.244 1.00 72.31 171 PRO A C 1
ATOM 1242 O O . PRO A 1 171 ? 4.300 1.126 51.383 1.00 72.31 171 PRO A O 1
ATOM 1245 N N . PRO A 1 172 ? 2.494 0.967 52.734 1.00 68.69 172 PRO A N 1
ATOM 1246 C CA . PRO A 1 172 ? 1.924 2.241 52.321 1.00 68.69 172 PRO A CA 1
ATOM 1247 C C . PRO A 1 172 ? 2.920 3.366 52.625 1.00 68.69 172 PRO A C 1
ATOM 1249 O O . PRO A 1 172 ? 3.388 3.502 53.757 1.00 68.69 172 PRO A O 1
ATOM 1252 N N . ASP A 1 173 ? 3.284 4.128 51.594 1.00 76.19 173 ASP A N 1
ATOM 1253 C CA . ASP A 1 173 ? 4.249 5.219 51.705 1.00 76.19 173 ASP A CA 1
ATOM 1254 C C . ASP A 1 173 ? 3.621 6.387 52.494 1.00 76.19 173 ASP A C 1
ATOM 1256 O O . ASP A 1 173 ? 2.623 6.954 52.041 1.00 76.19 173 ASP A O 1
ATOM 1260 N N . PRO A 1 174 ? 4.182 6.784 53.654 1.00 63.75 174 PRO A N 1
ATOM 1261 C CA . PRO A 1 174 ? 3.652 7.876 54.471 1.00 63.75 174 PRO A CA 1
ATOM 1262 C C . PRO A 1 174 ? 3.721 9.257 53.793 1.00 63.75 174 PRO A C 1
ATOM 1264 O O . PRO A 1 174 ? 3.119 10.204 54.300 1.00 63.75 174 PRO A O 1
ATOM 1267 N N . PHE A 1 175 ? 4.425 9.394 52.661 1.00 60.69 175 PHE A N 1
ATOM 1268 C CA . PHE A 1 175 ? 4.469 10.617 51.849 1.00 60.69 175 PHE A CA 1
ATOM 1269 C C . PHE A 1 175 ? 3.566 10.576 50.609 1.00 60.69 175 PHE A C 1
ATOM 1271 O O . PHE A 1 175 ? 3.391 11.609 49.955 1.00 60.69 175 PHE A O 1
ATOM 1278 N N . ALA A 1 176 ? 2.941 9.436 50.3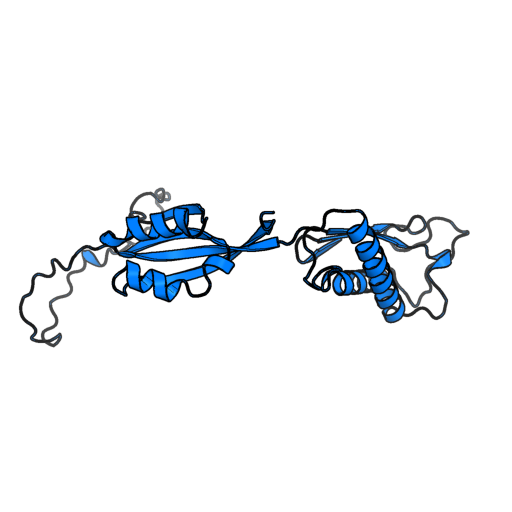00 1.00 62.03 176 ALA A N 1
ATOM 1279 C CA . ALA A 1 176 ? 1.979 9.305 49.210 1.00 62.03 176 ALA A CA 1
ATOM 1280 C C . ALA A 1 176 ? 0.603 9.862 49.618 1.00 62.03 176 ALA A C 1
ATOM 1282 O O . ALA A 1 176 ? -0.372 9.134 49.683 1.00 62.03 176 ALA A O 1
ATOM 1283 N N . GLY A 1 177 ? 0.545 11.167 49.896 1.00 48.09 177 GLY A N 1
ATOM 1284 C CA . GLY A 1 177 ? -0.669 11.987 49.875 1.00 48.09 177 GLY A CA 1
ATOM 1285 C C . GLY A 1 177 ? -1.798 11.588 50.833 1.00 48.09 177 GLY A C 1
ATOM 1286 O O . GLY A 1 177 ? -2.515 10.619 50.635 1.00 48.09 177 GLY A O 1
ATOM 1287 N N . SER A 1 178 ? -2.066 12.459 51.801 1.00 52.78 178 SER A N 1
ATOM 1288 C CA . SER A 1 178 ? -3.286 12.509 52.610 1.00 52.78 178 SER A CA 1
ATOM 1289 C C . SER A 1 178 ? -4.553 12.807 51.779 1.00 52.78 178 SER A C 1
ATOM 1291 O O . SER A 1 178 ? -5.177 13.858 51.936 1.00 52.78 178 SER A O 1
ATOM 1293 N N . ALA A 1 179 ? -4.938 11.902 50.885 1.00 52.31 179 ALA A N 1
ATOM 1294 C CA . ALA A 1 179 ? -6.300 11.770 50.388 1.00 52.31 179 ALA A CA 1
ATOM 1295 C C . ALA A 1 179 ? -6.846 10.477 50.995 1.00 52.31 179 ALA A C 1
ATOM 1297 O O . ALA A 1 179 ? -6.200 9.440 50.905 1.00 52.31 179 ALA A O 1
ATOM 1298 N N . GLY A 1 180 ? -7.964 10.601 51.711 1.00 43.69 180 GLY A N 1
ATOM 1299 C CA . GLY A 1 180 ? -8.487 9.593 52.625 1.00 43.69 180 GLY A CA 1
ATOM 1300 C C . GLY A 1 180 ? -8.593 8.182 52.058 1.00 43.69 180 GLY A C 1
ATOM 1301 O O . GLY A 1 180 ? -8.627 7.974 50.848 1.00 43.69 180 GLY A O 1
ATOM 1302 N N . GLU A 1 181 ? -8.688 7.238 52.992 1.00 47.06 181 GLU A N 1
ATOM 1303 C CA . GLU A 1 181 ? -9.098 5.851 52.795 1.00 47.06 181 GLU A CA 1
ATOM 1304 C C . GLU A 1 181 ? -10.366 5.785 51.928 1.00 47.06 181 GLU A C 1
ATOM 1306 O O . GLU A 1 181 ? -11.495 5.788 52.413 1.00 47.06 181 GLU A O 1
ATOM 1311 N N . ALA A 1 182 ? -10.170 5.763 50.617 1.00 41.50 182 ALA A N 1
ATOM 1312 C CA . ALA A 1 182 ? -11.114 5.245 49.659 1.00 41.50 182 ALA A CA 1
ATOM 1313 C C . ALA A 1 182 ? -10.583 3.866 49.293 1.00 41.50 182 ALA A C 1
ATOM 1315 O O . ALA A 1 182 ? -9.443 3.744 48.840 1.00 41.50 182 ALA A O 1
ATOM 1316 N N . ASP A 1 183 ? -11.401 2.850 49.558 1.00 37.47 183 ASP A N 1
ATOM 1317 C CA . ASP A 1 183 ? -11.257 1.487 49.068 1.00 37.47 183 ASP A CA 1
ATOM 1318 C C . ASP A 1 183 ? -10.422 1.425 47.784 1.00 37.47 183 ASP A C 1
ATOM 1320 O O . ASP A 1 183 ? -10.884 1.794 46.704 1.00 37.47 183 ASP A O 1
ATOM 1324 N N . VAL A 1 184 ? -9.217 0.857 47.864 1.00 46.22 184 VAL A N 1
ATOM 1325 C CA . VAL A 1 184 ? -8.505 0.376 46.670 1.00 46.22 184 VAL A CA 1
ATOM 1326 C C . VAL A 1 184 ? -9.116 -0.965 46.232 1.00 46.22 184 VAL A C 1
ATOM 1328 O O . VAL A 1 184 ? -8.429 -1.904 45.851 1.00 46.22 184 VAL A O 1
ATOM 1331 N N . ALA A 1 185 ? -10.447 -1.048 46.254 1.00 40.41 185 ALA A N 1
ATOM 1332 C CA . ALA A 1 185 ? -11.213 -1.720 45.222 1.00 40.41 185 ALA A CA 1
ATOM 1333 C C . ALA A 1 185 ? -11.388 -0.709 44.075 1.00 40.41 185 ALA A C 1
ATOM 1335 O O . ALA A 1 185 ? -12.498 -0.328 43.708 1.00 40.41 185 ALA A O 1
ATOM 1336 N N . ALA A 1 186 ? -10.263 -0.214 43.551 1.00 43.75 186 ALA A N 1
ATOM 1337 C CA . ALA A 1 186 ? -10.239 0.584 42.341 1.00 43.75 186 ALA A CA 1
ATOM 1338 C C . ALA A 1 186 ? -10.592 -0.357 41.189 1.00 43.75 186 ALA A C 1
ATOM 1340 O O . ALA A 1 186 ? -9.728 -1.035 40.640 1.00 43.75 186 ALA A O 1
ATOM 1341 N N . ASP A 1 187 ? -11.900 -0.463 40.967 1.00 44.66 187 ASP A N 1
ATOM 1342 C CA . ASP A 1 187 ? -12.584 -0.775 39.724 1.00 44.66 187 ASP A CA 1
ATOM 1343 C C . ASP A 1 187 ? -11.705 -1.524 38.718 1.00 44.66 187 ASP A C 1
ATOM 1345 O O . ASP A 1 187 ? -10.955 -0.933 37.939 1.00 44.66 187 ASP A O 1
ATOM 1349 N N . VAL A 1 188 ? -11.839 -2.851 38.717 1.00 51.53 188 VAL A N 1
ATOM 1350 C CA . VAL A 1 188 ? -11.407 -3.711 37.611 1.00 51.53 188 VAL A CA 1
ATOM 1351 C C . VAL A 1 188 ? -12.331 -3.445 36.412 1.00 51.53 188 VAL A C 1
ATOM 1353 O O . VAL A 1 188 ? -12.926 -4.357 35.854 1.00 51.53 188 VAL A O 1
ATOM 1356 N N . ASN A 1 189 ? -12.471 -2.188 35.987 1.00 55.72 189 ASN A N 1
ATOM 1357 C CA . ASN A 1 189 ? -12.858 -1.883 34.620 1.00 55.72 189 ASN A CA 1
ATOM 1358 C C . ASN A 1 189 ? -11.611 -2.136 33.781 1.00 55.72 189 ASN A C 1
ATOM 1360 O O . ASN A 1 189 ? -10.855 -1.224 33.440 1.00 55.72 189 ASN A O 1
ATOM 1364 N N . GLY A 1 190 ? -11.358 -3.427 33.552 1.00 71.00 190 GLY A N 1
ATOM 1365 C CA . GLY A 1 190 ? -10.235 -3.908 32.770 1.00 71.00 190 GLY A CA 1
ATOM 1366 C C . GLY A 1 190 ? -10.225 -3.189 31.431 1.00 71.00 190 GLY A C 1
ATOM 1367 O O . GLY A 1 190 ? -11.236 -3.137 30.728 1.00 71.00 190 GLY A O 1
ATOM 1368 N N . GLN A 1 191 ? -9.087 -2.590 31.100 1.00 79.31 191 GLN A N 1
ATOM 1369 C CA . GLN A 1 191 ? -8.878 -2.007 29.789 1.00 79.31 191 GLN A CA 1
ATOM 1370 C C . GLN A 1 191 ? -8.931 -3.155 28.776 1.00 79.31 191 GLN A C 1
ATOM 1372 O O . GLN A 1 191 ? -8.071 -4.028 28.754 1.00 79.31 191 GLN A O 1
ATOM 1377 N N . ARG A 1 192 ? -9.979 -3.192 27.960 1.00 87.81 192 ARG A N 1
ATOM 1378 C CA . ARG A 1 192 ? -10.173 -4.205 26.926 1.00 87.81 192 ARG A CA 1
ATOM 1379 C C . ARG A 1 192 ? -9.558 -3.723 25.620 1.00 87.81 192 ARG A C 1
ATOM 1381 O O . ARG A 1 192 ? -9.499 -2.521 25.332 1.00 87.81 192 ARG A O 1
ATOM 1388 N N . GLN A 1 193 ? -9.108 -4.673 24.813 1.00 91.38 193 GLN A N 1
ATOM 1389 C CA . GLN A 1 193 ? -8.508 -4.400 23.517 1.00 91.38 193 GLN A CA 1
ATOM 1390 C C . GLN A 1 193 ? -9.326 -5.064 22.409 1.00 91.38 193 GLN A C 1
ATOM 1392 O O . GLN A 1 193 ? -9.686 -6.230 22.495 1.00 91.38 193 GLN A O 1
ATOM 1397 N N . VAL A 1 194 ? -9.623 -4.328 21.345 1.00 93.12 194 VAL A N 1
ATOM 1398 C CA . VAL A 1 194 ? -10.308 -4.829 20.152 1.00 93.12 194 VAL A CA 1
ATOM 1399 C C . VAL A 1 194 ? -9.349 -4.733 18.988 1.00 93.12 194 VAL A C 1
ATOM 1401 O O . VAL A 1 194 ? -8.901 -3.643 18.638 1.00 93.12 194 VAL A O 1
ATOM 1404 N N . THR A 1 195 ? -9.062 -5.863 18.361 1.00 94.75 195 THR A N 1
ATOM 1405 C CA . THR A 1 195 ? -8.292 -5.909 17.125 1.00 94.75 195 THR A CA 1
ATOM 1406 C C . THR A 1 195 ? -9.245 -6.119 15.961 1.00 94.75 195 THR A C 1
ATOM 1408 O O . THR A 1 195 ? -9.985 -7.103 15.924 1.00 94.75 195 THR A O 1
ATOM 1411 N N . ALA A 1 196 ? -9.227 -5.213 14.989 1.00 95.62 196 ALA A N 1
ATOM 1412 C CA . ALA A 1 196 ? -10.101 -5.255 13.826 1.00 95.62 196 ALA A CA 1
ATOM 1413 C C . ALA A 1 196 ? -9.376 -4.829 12.547 1.00 95.62 196 ALA A C 1
ATOM 1415 O O . ALA A 1 196 ? -8.383 -4.106 12.570 1.00 95.62 196 ALA A O 1
ATOM 1416 N N . ARG A 1 197 ? -9.899 -5.277 11.410 1.00 95.62 197 ARG A N 1
ATOM 1417 C CA . ARG A 1 197 ? -9.486 -4.868 10.069 1.00 95.62 197 ARG A CA 1
ATOM 1418 C C . ARG A 1 197 ? -10.507 -3.890 9.529 1.00 95.62 197 ARG A C 1
ATOM 1420 O O . ARG A 1 197 ? -11.668 -4.262 9.398 1.00 95.62 197 ARG A O 1
ATOM 1427 N N . VAL A 1 198 ? -10.092 -2.665 9.232 1.00 94.81 198 VAL A N 1
ATOM 1428 C CA . VAL A 1 198 ? -11.008 -1.594 8.812 1.00 94.81 198 VAL A CA 1
ATOM 1429 C C . VAL A 1 198 ? -10.408 -0.828 7.633 1.00 94.81 198 VAL A C 1
ATOM 1431 O O . VAL A 1 198 ? -9.216 -0.515 7.677 1.00 94.81 198 VAL A O 1
ATOM 1434 N N . PRO A 1 199 ? -11.182 -0.501 6.584 1.00 95.00 199 PRO A N 1
ATOM 1435 C CA . PRO A 1 199 ? -10.705 0.358 5.505 1.00 95.00 199 PRO A CA 1
ATOM 1436 C C . PRO A 1 199 ? -10.224 1.716 6.027 1.00 95.00 199 PRO A C 1
ATOM 1438 O O . PRO A 1 199 ? -10.875 2.335 6.873 1.00 95.00 199 PRO A O 1
ATOM 1441 N N . LEU A 1 200 ? -9.107 2.227 5.502 1.00 94.50 200 LEU A N 1
ATOM 1442 C CA . LEU A 1 200 ? -8.537 3.497 5.968 1.00 94.50 200 LEU A CA 1
ATOM 1443 C C . LEU A 1 200 ? -9.527 4.662 5.841 1.00 94.50 200 LEU A C 1
ATOM 1445 O O . LEU A 1 200 ? -9.560 5.514 6.728 1.00 94.50 200 LEU A O 1
ATOM 1449 N N . LYS A 1 201 ? -10.352 4.686 4.783 1.00 92.81 201 LYS A N 1
ATOM 1450 C CA . LYS A 1 201 ? -11.343 5.751 4.540 1.00 92.81 201 LYS A CA 1
ATOM 1451 C C . LYS A 1 201 ? -12.304 5.952 5.718 1.00 92.81 201 LYS A C 1
ATOM 1453 O O . LYS A 1 201 ? -12.679 7.082 6.005 1.00 92.81 201 LYS A O 1
ATOM 1458 N N . GLU A 1 202 ? -12.627 4.874 6.431 1.00 92.56 202 GLU A N 1
ATOM 1459 C CA . GLU A 1 202 ? -13.537 4.873 7.580 1.00 92.56 202 GLU A CA 1
ATOM 1460 C C . GLU A 1 202 ? -12.844 5.252 8.896 1.00 92.56 202 GLU A C 1
ATOM 1462 O O . GLU A 1 202 ? -13.492 5.664 9.859 1.00 92.56 202 GLU A O 1
ATOM 1467 N N . MET A 1 203 ? -11.515 5.145 8.942 1.00 93.62 203 MET A N 1
ATOM 1468 C CA . MET A 1 203 ? -10.719 5.448 10.131 1.00 93.62 203 MET A CA 1
ATOM 1469 C C . MET A 1 203 ? -10.263 6.913 10.195 1.00 93.62 203 MET A C 1
ATOM 1471 O O . MET A 1 203 ? -9.870 7.400 11.262 1.00 93.62 203 MET A O 1
ATOM 1475 N N . VAL A 1 204 ? -10.325 7.650 9.080 1.00 92.00 204 VAL A N 1
ATOM 1476 C CA . VAL A 1 204 ? -9.991 9.081 9.045 1.00 92.00 204 VAL A CA 1
ATOM 1477 C C . VAL A 1 204 ? -10.987 9.862 9.906 1.00 92.00 204 VAL A C 1
ATOM 1479 O O . VAL A 1 204 ? -12.181 9.907 9.636 1.00 92.00 204 VAL A O 1
ATOM 1482 N N . GLY A 1 205 ? -10.492 10.494 10.972 1.00 91.75 205 GLY A N 1
ATOM 1483 C CA . GLY A 1 205 ? -11.332 11.248 11.910 1.00 91.75 205 GLY A CA 1
ATOM 1484 C C . GLY A 1 205 ? -12.088 10.387 12.930 1.00 91.75 205 GLY A C 1
ATOM 1485 O O . GLY A 1 205 ? -12.788 10.938 13.785 1.00 91.75 205 GLY A O 1
ATOM 1486 N N . TYR A 1 206 ? -11.890 9.064 12.917 1.00 94.19 206 TYR A N 1
ATOM 1487 C CA . TYR A 1 206 ? -12.580 8.126 13.803 1.00 94.19 206 TYR A CA 1
ATOM 1488 C C . TYR A 1 206 ? -12.382 8.424 15.294 1.00 94.19 206 TYR A C 1
ATOM 1490 O O . TYR A 1 206 ? -13.295 8.240 16.091 1.00 94.19 206 TYR A O 1
ATOM 1498 N N . LEU A 1 207 ? -11.225 8.973 15.685 1.00 94.75 207 LEU A N 1
ATOM 1499 C CA . LEU A 1 207 ? -10.892 9.252 17.088 1.00 94.75 207 LEU A CA 1
ATOM 1500 C C . LEU A 1 207 ? -11.935 10.125 17.802 1.00 94.75 207 LEU A C 1
ATOM 1502 O O . LEU A 1 207 ? -12.203 9.919 18.984 1.00 94.75 207 LEU A O 1
ATOM 1506 N N . LYS A 1 208 ? -12.535 11.096 17.101 1.00 94.12 208 LYS A N 1
ATOM 1507 C CA . LYS A 1 208 ? -13.578 11.956 17.679 1.00 94.12 208 LYS A CA 1
ATOM 1508 C C . LYS A 1 208 ? -14.835 11.149 18.013 1.00 94.12 208 LYS A C 1
ATOM 1510 O O . LYS A 1 208 ? -15.404 11.334 19.084 1.00 94.12 208 LYS A O 1
ATOM 1515 N N . HIS A 1 209 ? -15.233 10.258 17.106 1.00 94.31 209 HIS A N 1
ATOM 1516 C CA . HIS A 1 209 ? -16.384 9.370 17.271 1.00 94.31 209 HIS A CA 1
ATOM 1517 C C . HIS A 1 209 ? -16.129 8.331 18.365 1.00 94.31 209 HIS A C 1
ATOM 1519 O O . HIS A 1 209 ? -16.924 8.210 19.292 1.00 94.31 209 HIS A O 1
ATOM 1525 N N . LEU A 1 210 ? -14.958 7.689 18.342 1.00 94.56 210 LEU A N 1
ATOM 1526 C CA . LEU A 1 210 ? -14.536 6.743 19.374 1.00 94.56 210 LEU A CA 1
ATOM 1527 C C . LEU A 1 210 ? -14.551 7.377 20.770 1.00 94.56 210 LEU A C 1
ATOM 1529 O O . LEU A 1 210 ? -15.063 6.786 21.716 1.00 94.56 210 LEU A O 1
ATOM 1533 N N . ARG A 1 211 ? -14.028 8.598 20.921 1.00 93.44 211 ARG A N 1
ATOM 1534 C CA . ARG A 1 211 ? -14.057 9.304 22.211 1.00 93.44 211 ARG A CA 1
ATOM 1535 C C . ARG A 1 211 ? -15.473 9.637 22.666 1.00 93.44 211 ARG A C 1
ATOM 1537 O O . ARG A 1 211 ? -15.734 9.569 23.860 1.00 93.44 211 ARG A O 1
ATOM 1544 N N . ALA A 1 212 ? -16.383 9.972 21.756 1.00 94.19 212 ALA A N 1
ATOM 1545 C CA . ALA A 1 212 ? -17.780 10.203 22.115 1.00 94.19 212 ALA A CA 1
ATOM 1546 C C . ALA A 1 212 ? -18.465 8.912 22.601 1.00 94.19 212 ALA A C 1
ATOM 1548 O O . ALA A 1 212 ? -19.201 8.953 23.583 1.00 94.19 212 ALA A O 1
ATOM 1549 N N . LEU A 1 213 ? -18.168 7.769 21.971 1.00 92.00 213 LEU A N 1
ATOM 1550 C CA . LEU A 1 213 ? -18.708 6.454 22.345 1.00 92.00 213 LEU A CA 1
ATOM 1551 C C . LEU A 1 213 ? -18.186 5.932 23.693 1.00 92.00 213 LEU A C 1
ATOM 1553 O O . LEU A 1 213 ? -18.906 5.242 24.406 1.00 92.00 213 LEU A O 1
ATOM 1557 N N . THR A 1 214 ? -16.942 6.262 24.040 1.00 92.44 214 THR A N 1
ATOM 1558 C CA . THR A 1 214 ? -16.207 5.697 25.192 1.00 92.44 214 THR A CA 1
ATOM 1559 C C . THR A 1 214 ? -16.075 6.684 26.361 1.00 92.44 214 THR A C 1
ATOM 1561 O O . THR A 1 214 ? -15.230 6.526 27.245 1.00 92.44 214 THR A O 1
ATOM 1564 N N . GLY A 1 215 ? -16.837 7.785 26.341 1.00 90.75 215 GLY A N 1
ATOM 1565 C CA . GLY A 1 215 ? -16.740 8.842 27.356 1.00 90.75 215 GLY A CA 1
ATOM 1566 C C . GLY A 1 215 ? -15.341 9.467 27.466 1.00 90.75 215 GLY A C 1
ATOM 1567 O O . GLY A 1 215 ? -14.933 9.893 28.543 1.00 90.75 215 GLY A O 1
ATOM 1568 N N . GLY A 1 216 ? -14.587 9.484 26.364 1.00 90.44 216 GLY A N 1
ATOM 1569 C CA . GLY A 1 216 ? -13.253 10.074 26.242 1.00 90.44 216 GLY A CA 1
ATOM 1570 C C . GLY A 1 216 ? -12.079 9.127 26.500 1.00 90.44 216 GLY A C 1
ATOM 1571 O O . GLY A 1 216 ? -10.938 9.565 26.357 1.00 90.44 216 GLY A O 1
ATOM 1572 N N . ARG A 1 217 ? -12.325 7.857 26.850 1.00 87.94 217 ARG A N 1
ATOM 1573 C CA . ARG A 1 217 ? -11.280 6.897 27.261 1.00 87.94 217 ARG A CA 1
ATOM 1574 C C . ARG A 1 217 ? -10.695 6.069 26.115 1.00 87.94 217 ARG A C 1
ATOM 1576 O O . ARG A 1 217 ? -9.598 5.536 26.244 1.00 87.94 217 ARG A O 1
ATOM 1583 N N . GLY A 1 218 ? -11.396 5.995 24.989 1.00 90.75 218 GLY A N 1
ATOM 1584 C CA . GLY A 1 218 ? -10.991 5.214 23.830 1.00 90.75 218 GLY A CA 1
ATOM 1585 C C . GLY A 1 218 ? -9.764 5.783 23.119 1.00 90.75 218 GLY A C 1
ATOM 1586 O O . GLY A 1 218 ? -9.698 6.970 22.776 1.00 90.75 218 GLY A O 1
ATOM 1587 N N . THR A 1 219 ? -8.806 4.906 22.840 1.00 93.31 219 THR A N 1
ATOM 1588 C CA . THR A 1 219 ? -7.640 5.183 21.993 1.00 93.31 219 THR A CA 1
ATOM 1589 C C . THR A 1 219 ? -7.483 4.070 20.971 1.00 93.31 219 THR A C 1
ATOM 1591 O O . THR A 1 219 ? -7.999 2.973 21.161 1.00 93.31 219 THR A O 1
ATOM 1594 N N . PHE A 1 220 ? -6.793 4.330 19.866 1.00 94.81 220 PHE A N 1
ATOM 1595 C CA . PHE A 1 220 ? -6.452 3.271 18.928 1.00 94.81 220 PHE A CA 1
ATOM 1596 C C . PHE A 1 220 ? -5.078 3.517 18.318 1.00 94.81 220 PHE A C 1
ATOM 1598 O O . PHE A 1 220 ? -4.636 4.660 18.173 1.00 94.81 220 PHE A O 1
ATOM 1605 N N . VAL A 1 221 ? -4.434 2.430 17.918 1.00 95.12 221 VAL A N 1
ATOM 1606 C CA . VAL A 1 221 ? -3.254 2.431 17.054 1.00 95.12 221 VAL A CA 1
ATOM 1607 C C . VAL A 1 221 ? -3.607 1.639 15.805 1.00 95.12 221 VAL A C 1
ATOM 1609 O O . VAL A 1 221 ? -4.402 0.703 15.870 1.00 95.12 221 VAL A O 1
ATOM 1612 N N . MET A 1 222 ? -3.053 2.026 14.660 1.00 94.88 222 MET A N 1
ATOM 1613 C CA . MET A 1 222 ? -3.269 1.300 13.417 1.00 94.88 222 MET A CA 1
ATOM 1614 C C . MET A 1 222 ? -1.976 1.136 12.622 1.00 94.88 222 MET A C 1
ATOM 1616 O O . MET A 1 222 ? -1.124 2.025 12.623 1.00 94.88 222 MET A O 1
ATOM 1620 N N . SER A 1 223 ? -1.858 0.017 11.917 1.00 95.75 223 SER A N 1
ATOM 1621 C CA . SER A 1 223 ? -0.825 -0.247 10.913 1.00 95.75 223 SER A CA 1
ATOM 1622 C C . SER A 1 223 ? -1.475 -0.711 9.608 1.00 95.75 223 SER A C 1
ATOM 1624 O O . SER A 1 223 ? -2.615 -1.175 9.604 1.00 95.75 223 SER A O 1
ATOM 1626 N N . VAL A 1 224 ? -0.785 -0.547 8.478 1.00 94.69 224 VAL A N 1
ATOM 1627 C CA . VAL A 1 224 ? -1.272 -1.073 7.192 1.00 94.69 224 VAL A CA 1
ATOM 1628 C C . VAL A 1 224 ? -1.189 -2.602 7.234 1.00 94.69 224 VAL A C 1
ATOM 1630 O O . VAL A 1 224 ? -0.125 -3.136 7.539 1.00 94.69 224 VAL A O 1
ATOM 1633 N N . ASP A 1 225 ? -2.296 -3.290 6.945 1.00 93.44 225 ASP A N 1
ATOM 1634 C CA . ASP A 1 225 ? -2.352 -4.759 6.862 1.00 93.44 225 ASP A CA 1
ATOM 1635 C C . ASP A 1 225 ? -2.160 -5.213 5.411 1.00 93.44 225 ASP A C 1
ATOM 1637 O O . ASP A 1 225 ? -1.190 -5.881 5.060 1.00 93.44 225 ASP A O 1
ATOM 1641 N N . ARG A 1 226 ? -3.083 -4.799 4.537 1.00 91.19 226 ARG A N 1
ATOM 1642 C CA . ARG A 1 226 ? -3.114 -5.172 3.119 1.00 91.19 226 ARG A CA 1
ATOM 1643 C C . ARG A 1 226 ? -3.886 -4.145 2.301 1.00 91.19 226 ARG A C 1
ATOM 1645 O O . ARG A 1 226 ? -4.535 -3.264 2.856 1.00 91.19 226 ARG A O 1
ATOM 1652 N N . PHE A 1 227 ? -3.860 -4.306 0.987 1.00 91.81 227 PHE A N 1
ATOM 1653 C CA . PHE A 1 227 ? -4.742 -3.592 0.072 1.00 91.81 227 PHE A CA 1
ATOM 1654 C C . PHE A 1 227 ? -5.852 -4.536 -0.389 1.00 91.81 227 PHE A C 1
ATOM 1656 O O . PHE A 1 227 ? -5.577 -5.679 -0.756 1.00 91.81 227 PHE A O 1
ATOM 1663 N N . GLU A 1 228 ? -7.093 -4.066 -0.378 1.00 91.06 228 GLU A N 1
ATOM 1664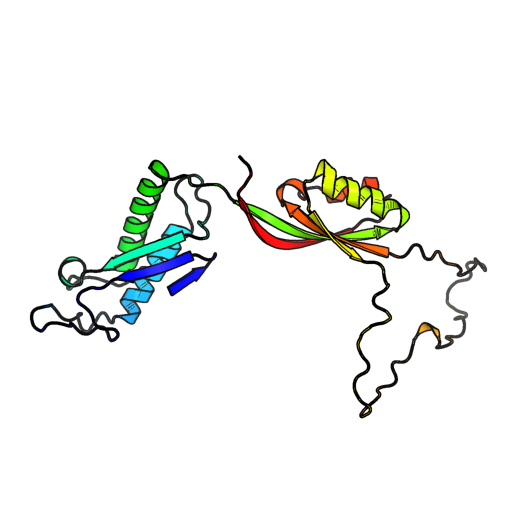 C CA . GLU A 1 228 ? -8.249 -4.798 -0.899 1.00 91.06 228 GLU A CA 1
ATOM 1665 C C . GLU A 1 228 ? -8.859 -4.056 -2.078 1.00 91.06 228 GLU A C 1
ATOM 1667 O O . GLU A 1 228 ? -8.683 -2.848 -2.220 1.00 91.06 228 GLU A O 1
ATOM 1672 N N . LEU A 1 229 ? -9.553 -4.786 -2.949 1.00 89.81 229 LEU A N 1
ATOM 1673 C CA . LEU A 1 229 ? -10.273 -4.179 -4.061 1.00 89.81 229 LEU A CA 1
ATOM 1674 C C . LEU A 1 229 ? -11.364 -3.272 -3.491 1.00 89.81 229 LEU A C 1
ATOM 1676 O O . LEU A 1 229 ? -12.175 -3.708 -2.675 1.00 89.81 229 LEU A O 1
ATOM 1680 N N . MET A 1 230 ? -11.371 -2.017 -3.924 1.00 83.12 230 MET A N 1
ATOM 1681 C CA . MET A 1 230 ? -12.433 -1.081 -3.596 1.00 83.12 230 MET A CA 1
ATOM 1682 C C . MET A 1 230 ? -13.724 -1.630 -4.207 1.00 83.12 230 MET A C 1
ATOM 1684 O O . MET A 1 230 ? -13.784 -1.844 -5.419 1.00 83.12 230 MET A O 1
ATOM 1688 N N . GLY A 1 231 ? -14.716 -1.919 -3.361 1.00 70.12 231 GLY A N 1
ATOM 1689 C CA . GLY A 1 231 ? -16.003 -2.454 -3.806 1.00 70.12 231 GLY A CA 1
ATOM 1690 C C . GLY A 1 231 ? -16.619 -1.568 -4.892 1.00 70.12 231 GLY A C 1
ATOM 1691 O O . GLY A 1 231 ? -16.663 -0.347 -4.726 1.00 70.12 231 GLY A O 1
ATOM 1692 N N . ALA A 1 232 ? -17.027 -2.196 -5.998 1.00 43.12 232 ALA A N 1
ATOM 1693 C CA . ALA A 1 232 ? -17.824 -1.576 -7.053 1.00 43.12 232 ALA A CA 1
ATOM 1694 C C . ALA A 1 232 ? -19.243 -1.254 -6.562 1.00 43.12 232 ALA A C 1
ATOM 1696 O O . ALA A 1 232 ? -19.774 -2.047 -5.749 1.00 43.12 232 ALA A O 1
#

Radius of gyration: 29.89 Å; Cα contacts (8 Å, |Δi|>4): 305; chains: 1; bounding box: 54×41×90 Å

Sequence (232 aa):
MILSDSNRLTVHHPTLDSLGNAMSPETPSLPQTLQLPAILAALQNGALAALARGPRHTYPLHSTQINITLDPATDIFPTTTTAALSSAARLAVQAALKAASTEGDTVLMEPVMHVTISTDENSLGSVVHDISSARGGQVVSLGGDDDSDSRSSPPLGNRALAIDPKRIYAPPDPFAGSAGEADVAADVNGQRQVTARVPLKEMVGYLKHLRALTGGRGTFVMSVDRFELMGA

Organism: NCBI:txid331657

Foldseek 3Di:
DQDPQREAEAEDEPQADPQQAGPDPPADGDPPVQGPVLLVVLLNLLLQLLQCQADPHGHHDHNYYHYHYDYCRPHPDPPDDSPNSSVVSNVVNNVVRNVCVVVDDDFDWFWKKWKKKKAFPVLLVVVVCCCVPVQVKFWPDKDDPPPPDDPPDDDDDDDPPPDDVVPDDDDPDPPPDPDDDDPVVPDPSGTIMITIIGTVVSVVVCLVVQCVSRVRGMDMDIDTDDIDGDDD

Nearest PDB structures (foldseek):
  2j7k-assembly1_A  TM=7.237E-01  e=2.091E-11  Thermus thermophilus HB8
  7cdw-assembly1_B  TM=7.371E-01  e=1.030E-10  Mycobacterium tuberculosis H37Rv
  8y0x-assembly1_CB  TM=7.030E-01  e=4.072E-07  Homo sapiens
  6teo-assembly1_A  TM=6.944E-01  e=4.895E-07  Saccharomyces cerevisiae S288C
  7b9v-assembly1_C  TM=7.076E-01  e=1.389E-06  Saccharomyces cerevisiae

Secondary structure (DSSP, 8-state):
-B-STT-EEEEE-TTB-TTS-BSSTTSPPPPTTS-HHHHHHHHHHHHHHHHTS-TTTSPPP-S-EEEEE--HHHH--TT--HHHHHHHHHHHHHHHHHHHHHHS----EEEEEEEEEEEEHHHHHHHHHHHHHTS--EEEEEE-S-TTS-S-PPPSS-------GGGS-PPPPTTS-------S------EEEEEEEEEHHHHTTHHHHHHHHTTT--EEEEEEEEEEEPP-

Mean predicted aligned error: 13.12 Å

Solvent-accessible surface area (backbone atoms only — not comparable to full-atom values): 14021 Å² total; per-residue (Å²): 90,81,50,73,61,70,20,37,44,45,77,47,45,95,57,47,44,101,85,47,44,47,74,45,95,89,49,77,61,64,56,94,88,55,52,56,72,55,50,53,51,20,39,50,53,10,42,49,65,25,37,54,45,32,80,87,80,50,44,63,59,62,66,47,80,46,77,44,79,52,53,63,84,82,75,57,56,100,84,65,46,56,67,57,46,13,52,50,34,18,51,53,46,45,52,51,49,45,55,46,54,76,78,42,92,81,76,59,66,41,55,27,23,40,31,43,35,38,31,44,59,90,35,44,65,60,52,55,45,44,39,46,69,76,44,70,21,47,79,76,45,78,45,61,91,71,88,78,79,80,80,76,82,75,82,93,81,80,81,77,77,81,77,60,72,89,75,54,86,72,77,84,60,93,79,69,60,100,65,75,96,63,75,88,74,69,68,88,64,49,73,26,36,39,33,30,41,30,46,45,83,60,53,65,73,35,66,62,56,44,18,66,68,40,81,61,64,36,47,71,53,72,46,85,69,50,73,41,74,53,81,130